Protein 7BFK (pdb70)

Organism: Salmo salar (NCBI:txid8030)

B-factor: mean 44.35, std 14.74, range [21.93, 95.94]

Structure (mmCIF, N/CA/C/O backbone):
data_7BFK
#
_entry.id   7BFK
#
_cell.length_a   28.968
_cell.length_b   70.747
_cell.length_c   53.545
_cell.angle_alpha   90.000
_cell.angle_beta   90.930
_cell.angle_gamma   90.000
#
_symmetry.space_group_name_H-M   'P 1 21 1'
#
loop_
_entity.id
_entity.type
_entity.pdbx_description
1 polymer Angiogenin-1
2 water water
#
loop_
_atom_site.group_PDB
_atom_site.id
_atom_site.type_symbol
_atom_site.label_atom_id
_atom_site.label_alt_id
_atom_site.label_comp_id
_atom_site.label_asym_id
_atom_site.label_entity_id
_atom_site.label_seq_id
_atom_site.pdbx_PDB_ins_code
_atom_site.Cartn_x
_atom_site.Cartn_y
_atom_site.Cartn_z
_atom_site.occupancy
_atom_site.B_iso_or_equiv
_atom_site.auth_seq_id
_atom_site.auth_comp_id
_atom_site.auth_asym_id
_atom_site.auth_atom_id
_atom_site.pdbx_PDB_model_num
ATOM 1 N N . MET A 1 1 ? -5.792 18.492 -17.407 1.00 46.18 0 MET A N 1
ATOM 2 C CA . MET A 1 1 ? -6.074 17.027 -17.480 1.00 46.04 0 MET A CA 1
ATOM 3 C C . MET A 1 1 ? -7.229 16.709 -16.538 1.00 42.07 0 MET A C 1
ATOM 4 O O . MET A 1 1 ? -7.673 17.619 -15.813 1.00 45.37 0 MET A O 1
ATOM 9 N N . ASP A 1 2 ? -7.736 15.483 -16.618 1.00 41.26 1 ASP A N 1
ATOM 10 C CA . ASP A 1 2 ? -8.847 14.968 -15.784 1.00 44.03 1 ASP A CA 1
ATOM 11 C C . ASP A 1 2 ? -8.329 14.784 -14.356 1.00 39.75 1 ASP A C 1
ATOM 12 O O . ASP A 1 2 ? -7.101 14.638 -14.165 1.00 36.78 1 ASP A O 1
ATOM 17 N N . VAL A 1 3 ? -9.237 14.856 -13.396 1.00 40.90 2 VAL A N 1
ATOM 18 C CA . VAL A 1 3 ? -8.937 14.662 -11.957 1.00 40.99 2 VAL A CA 1
ATOM 19 C C . VAL A 1 3 ? -9.047 13.162 -11.670 1.00 36.11 2 VAL A C 1
ATOM 20 O O . VAL A 1 3 ? -9.990 12.542 -12.156 1.00 33.65 2 VAL A O 1
ATOM 24 N N . ASN A 1 4 ? -8.065 12.600 -10.995 1.00 34.78 3 ASN A N 1
ATOM 25 C CA . ASN A 1 4 ? -8.168 11.256 -10.390 1.00 32.58 3 ASN A CA 1
ATOM 26 C C . ASN A 1 4 ? -7.982 11.485 -8.905 1.00 31.92 3 ASN A C 1
ATOM 27 O O . ASN A 1 4 ? -6.852 11.749 -8.493 1.00 29.61 3 ASN A O 1
ATOM 32 N N . GLN A 1 5 ? -9.056 11.392 -8.132 1.00 30.79 4 GLN A N 1
ATOM 33 C CA . GLN A 1 5 ? -9.028 11.713 -6.692 1.00 30.54 4 GLN A CA 1
ATOM 34 C C . GLN A 1 5 ? -8.001 10.817 -5.968 1.00 31.28 4 GLN A C 1
ATOM 35 O O . GLN A 1 5 ? -7.472 11.269 -4.948 1.00 27.58 4 GLN A O 1
ATOM 41 N N . GLN A 1 6 ? -7.760 9.596 -6.451 1.00 29.79 5 GLN A N 1
ATOM 42 C CA . GLN A 1 6 ? -6.778 8.663 -5.826 1.00 32.13 5 GLN A CA 1
ATOM 43 C C . GLN A 1 6 ? -5.367 9.194 -6.072 1.00 26.65 5 GLN A C 1
ATOM 44 O O . GLN A 1 6 ? -4.482 8.980 -5.217 1.00 27.32 5 GLN A O 1
ATOM 50 N N . TYR A 1 7 ? -5.174 9.916 -7.165 1.00 28.53 6 TYR A N 1
ATOM 51 C CA . TYR A 1 7 ? -3.876 10.583 -7.462 1.00 27.45 6 TYR A CA 1
ATOM 52 C C . TYR A 1 7 ? -3.692 11.716 -6.453 1.00 27.45 6 TYR A C 1
ATOM 53 O O . TYR A 1 7 ? -2.619 11.802 -5.853 1.00 25.84 6 TYR A O 1
ATOM 62 N N . ASN A 1 8 ? -4.713 12.564 -6.252 1.00 26.24 7 ASN A N 1
ATOM 63 C CA . ASN A 1 8 ? -4.643 13.656 -5.244 1.00 25.63 7 ASN A CA 1
ATOM 64 C C . ASN A 1 8 ? -4.356 13.050 -3.866 1.00 27.22 7 ASN A C 1
ATOM 65 O O . ASN A 1 8 ? -3.539 13.607 -3.112 1.00 24.87 7 ASN A O 1
ATOM 70 N N . HIS A 1 9 ? -5.030 11.955 -3.536 1.00 30.15 8 HIS A N 1
ATOM 71 C CA . HIS A 1 9 ? -4.835 11.258 -2.240 1.00 30.34 8 HIS A CA 1
ATOM 72 C C . HIS A 1 9 ? -3.361 10.791 -2.156 1.00 27.25 8 HIS A C 1
ATOM 73 O O . HIS A 1 9 ? -2.733 10.979 -1.116 1.00 25.81 8 HIS A O 1
ATOM 80 N N . PHE A 1 10 ? -2.842 10.219 -3.228 1.00 26.91 9 PHE A N 1
ATOM 81 C CA . PHE A 1 10 ? -1.437 9.720 -3.305 1.00 25.43 9 PHE A CA 1
ATOM 82 C C . PHE A 1 10 ? -0.470 10.873 -3.039 1.00 27.72 9 PHE A C 1
ATOM 83 O O . PHE A 1 10 ? 0.411 10.735 -2.186 1.00 25.87 9 PHE A O 1
ATOM 91 N N . LEU A 1 11 ? -0.654 12.010 -3.726 1.00 26.88 10 LEU A N 1
ATOM 92 C CA . LEU A 1 11 ? 0.226 13.185 -3.542 1.00 27.85 10 LEU A CA 1
ATOM 93 C C . LEU A 1 11 ? 0.185 13.639 -2.085 1.00 27.50 10 LEU A C 1
ATOM 94 O O . LEU A 1 11 ? 1.264 13.890 -1.525 1.00 28.45 10 LEU A O 1
ATOM 99 N N . LYS A 1 12 ? -1.003 13.753 -1.488 1.00 30.07 11 LYS A N 1
ATOM 100 C CA . LYS A 1 12 ? -1.164 14.214 -0.084 1.00 32.47 11 LYS A CA 1
ATOM 101 C C . LYS A 1 12 ? -0.434 13.252 0.862 1.00 31.56 11 LYS A C 1
ATOM 102 O O . LYS A 1 12 ? 0.256 13.707 1.751 1.00 30.71 11 LYS A O 1
ATOM 108 N N . GLN A 1 13 ? -0.582 11.951 0.649 1.00 28.17 12 GLN A N 1
ATOM 109 C CA . GLN A 1 13 ? 0.035 10.915 1.517 1.00 29.60 12 GLN A CA 1
ATOM 110 C C . GLN A 1 13 ? 1.551 10.739 1.265 1.00 32.03 12 GLN A C 1
ATOM 111 O O . GLN A 1 13 ? 2.252 10.453 2.243 1.00 29.57 12 GLN A O 1
ATOM 117 N N . HIS A 1 14 ? 2.051 10.907 0.031 1.00 30.02 13 HIS A N 1
ATOM 118 C CA . HIS A 1 14 ? 3.433 10.472 -0.309 1.00 28.22 13 HIS A CA 1
ATOM 119 C C . HIS A 1 14 ? 4.296 11.484 -1.060 1.00 32.17 13 HIS A C 1
ATOM 120 O O . HIS A 1 14 ? 5.433 11.101 -1.350 1.00 32.4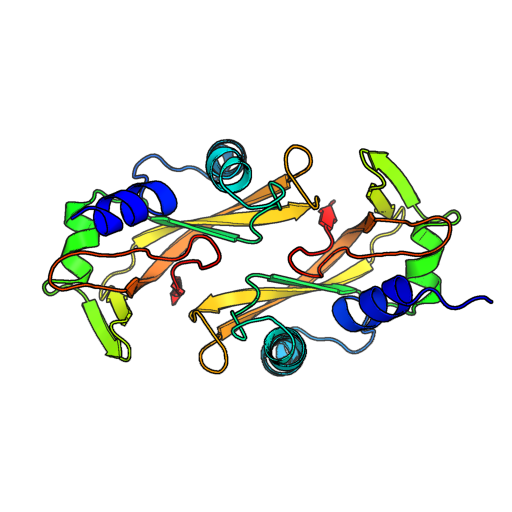1 13 HIS A O 1
ATOM 127 N N . VAL A 1 15 ? 3.836 12.684 -1.418 1.00 27.50 14 VAL A N 1
ATOM 128 C CA . VAL A 1 15 ? 4.716 13.594 -2.211 1.00 29.32 14 VAL A CA 1
ATOM 129 C C . VAL A 1 15 ? 4.865 14.944 -1.477 1.00 31.42 14 VAL A C 1
ATOM 130 O O . VAL A 1 15 ? 3.855 15.668 -1.367 1.00 33.56 14 VAL A O 1
ATOM 134 N N . ASP A 1 16 ? 6.080 15.264 -1.003 1.00 31.37 15 ASP A N 1
ATOM 135 C CA . ASP A 1 16 ? 6.394 16.540 -0.292 1.00 31.20 15 ASP A CA 1
ATOM 136 C C . ASP A 1 16 ? 7.867 16.922 -0.499 1.00 32.04 15 ASP A C 1
ATOM 137 O O . ASP A 1 16 ? 8.757 16.398 0.223 1.00 33.36 15 ASP A O 1
ATOM 142 N N . GLY A 1 17 ? 8.105 17.828 -1.445 1.00 32.50 16 GLY A N 1
ATOM 143 C CA . GLY A 1 17 ? 9.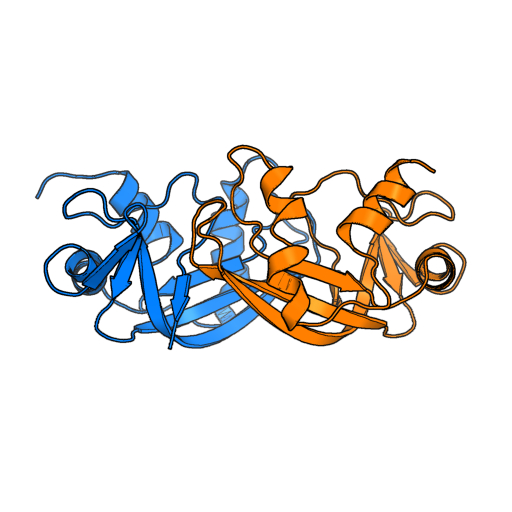436 18.343 -1.801 1.00 36.05 16 GLY A CA 1
ATOM 144 C C . GLY A 1 17 ? 10.152 18.991 -0.622 1.00 37.30 16 GLY A C 1
ATOM 145 O O . GLY A 1 17 ? 11.363 19.034 -0.662 1.00 36.91 16 GLY A O 1
ATOM 146 N N . GLU A 1 18 ? 9.431 19.422 0.414 1.00 41.64 17 GLU A N 1
ATOM 147 C CA . GLU A 1 18 ? 10.018 20.126 1.595 1.00 47.28 17 GLU A CA 1
ATOM 148 C C . GLU A 1 18 ? 10.005 19.227 2.839 1.00 46.77 17 GLU A C 1
ATOM 149 O O . GLU A 1 18 ? 10.292 19.732 3.932 1.00 43.10 17 GLU A O 1
ATOM 155 N N . MET A 1 19 ? 9.743 17.926 2.699 1.00 40.34 18 MET A N 1
ATOM 156 C CA . MET A 1 19 ? 9.715 17.014 3.869 1.00 35.63 18 MET A CA 1
ATOM 157 C C . MET A 1 19 ? 11.139 16.806 4.412 1.00 34.22 18 MET A C 1
ATOM 158 O O . MET A 1 19 ? 12.090 16.789 3.606 1.00 38.05 18 MET A O 1
ATOM 163 N N . THR A 1 20 ? 11.280 16.636 5.730 1.00 35.92 19 THR A N 1
ATOM 164 C CA . THR A 1 20 ? 12.554 16.298 6.418 1.00 37.10 19 THR A CA 1
ATOM 165 C C . THR A 1 20 ? 12.263 15.298 7.543 1.00 36.76 19 THR A C 1
ATOM 166 O O . THR A 1 20 ? 11.096 15.169 7.938 1.00 39.19 19 THR A O 1
ATOM 170 N N . THR A 1 21 ? 13.299 14.632 8.052 1.00 43.32 20 THR A N 1
ATOM 171 C CA . THR A 1 21 ? 13.205 13.628 9.142 1.00 44.63 20 THR A CA 1
ATOM 172 C C . THR A 1 21 ? 12.588 14.287 10.383 1.00 49.59 20 THR A C 1
ATOM 173 O O . THR A 1 21 ? 11.790 13.626 11.084 1.00 52.61 20 THR A O 1
ATOM 177 N N . LEU A 1 22 ? 12.922 15.552 10.623 1.00 50.76 21 LEU A N 1
ATOM 178 C CA . LEU A 1 22 ? 12.467 16.327 11.806 1.00 54.03 21 LEU A CA 1
ATOM 179 C C . LEU A 1 22 ? 10.959 16.597 11.723 1.00 51.82 21 LEU A C 1
ATOM 180 O O . LEU A 1 22 ? 10.372 16.881 12.760 1.00 55.78 21 LEU A O 1
ATOM 185 N N . LYS A 1 23 ? 10.346 16.502 10.537 1.00 53.44 22 LYS A N 1
ATOM 186 C CA . LYS A 1 23 ? 8.905 16.823 10.341 1.00 44.19 22 LYS A CA 1
ATOM 187 C C . LYS A 1 23 ? 8.001 15.580 10.491 1.00 41.26 22 LYS A C 1
ATOM 188 O O . LYS A 1 23 ? 6.780 15.717 10.234 1.00 43.44 22 LYS A O 1
ATOM 194 N N . CYS A 1 24 ? 8.531 14.425 10.901 1.00 43.09 23 CYS A N 1
ATOM 195 C CA . CYS A 1 24 ? 7.739 13.158 10.987 1.00 41.95 23 CYS A CA 1
ATOM 196 C C . CYS A 1 24 ? 6.551 13.316 11.940 1.00 43.93 23 CYS A C 1
ATOM 197 O O . CYS A 1 24 ? 5.441 12.911 11.564 1.00 46.58 23 CYS A O 1
ATOM 200 N N . LYS A 1 25 ? 6.764 13.907 13.114 1.00 46.84 24 LYS A N 1
ATOM 201 C CA . LYS A 1 25 ? 5.708 14.072 14.144 1.00 49.61 24 LYS A CA 1
ATOM 202 C C . LYS A 1 25 ? 4.505 14.812 13.543 1.00 46.57 24 LYS A C 1
ATOM 203 O O . LYS A 1 25 ? 3.402 14.271 13.605 1.00 49.71 24 LYS A O 1
ATOM 209 N N . SER A 1 26 ? 4.715 15.985 12.949 1.00 50.64 25 SER A N 1
ATOM 210 C CA . SER A 1 26 ? 3.623 16.839 12.404 1.00 52.33 25 SER A CA 1
ATOM 211 C C . SER A 1 26 ? 2.954 16.165 11.196 1.00 48.35 25 SER A C 1
ATOM 212 O O . SER A 1 26 ? 1.710 16.143 11.159 1.00 49.95 25 SER A O 1
ATOM 215 N N . GLN A 1 27 ? 3.729 15.598 10.269 1.00 46.82 26 GLN A N 1
ATOM 216 C CA . GLN A 1 27 ? 3.171 14.988 9.031 1.00 44.36 26 GLN A CA 1
ATOM 217 C C . GLN A 1 27 ? 2.388 13.711 9.358 1.00 41.65 26 GLN A C 1
ATOM 218 O O . GLN A 1 27 ? 1.298 13.540 8.770 1.00 43.28 26 GLN A O 1
ATOM 224 N N . MET A 1 28 ? 2.884 12.852 10.258 1.00 40.13 27 MET A N 1
ATOM 225 C CA . MET A 1 28 ? 2.177 11.593 10.611 1.00 40.51 27 MET A CA 1
ATOM 226 C C . MET A 1 28 ? 0.882 11.938 11.361 1.00 44.06 27 MET A C 1
ATOM 227 O O . MET A 1 28 ? -0.140 11.282 11.106 1.00 43.46 27 MET A O 1
ATOM 232 N N . GLU A 1 29 ? 0.910 12.943 12.244 1.00 48.07 28 GLU A N 1
ATOM 233 C CA . GLU A 1 29 ? -0.304 13.361 12.990 1.00 50.41 28 GLU A CA 1
ATOM 234 C C . GLU A 1 29 ? -1.413 13.612 11.958 1.00 44.51 28 GLU A C 1
ATOM 235 O O . GLU A 1 29 ? -2.535 13.070 12.122 1.00 43.92 28 GLU A O 1
ATOM 241 N N . ILE A 1 30 ? -1.086 14.356 10.904 1.00 43.95 29 ILE A N 1
ATOM 242 C CA . ILE A 1 30 ? -2.014 14.693 9.782 1.00 47.15 29 ILE A CA 1
ATOM 243 C C . ILE A 1 30 ? -2.620 13.406 9.207 1.00 46.07 29 ILE A C 1
ATOM 244 O O . ILE A 1 30 ? -3.840 13.354 9.066 1.00 40.60 29 ILE A O 1
ATOM 249 N N . LEU A 1 31 ? -1.791 12.419 8.844 1.00 41.34 30 LEU A N 1
ATOM 250 C CA . LEU A 1 31 ? -2.262 11.113 8.313 1.00 40.81 30 LEU A CA 1
ATOM 251 C C . LEU A 1 31 ? -3.069 10.359 9.382 1.00 38.91 30 LEU A C 1
ATOM 252 O O . LEU A 1 31 ? -4.115 9.800 9.042 1.00 46.11 30 LEU A O 1
ATOM 257 N N . ASN A 1 32 ? -2.588 10.314 10.621 1.00 41.13 31 ASN A N 1
ATOM 258 C CA . ASN A 1 32 ? -3.209 9.490 11.699 1.00 39.72 31 ASN A CA 1
ATOM 259 C C . ASN A 1 32 ? -4.606 10.020 12.053 1.00 47.29 31 ASN A C 1
ATOM 260 O O . ASN A 1 32 ? -5.506 9.177 12.303 1.00 47.93 31 ASN A O 1
ATOM 265 N N . LEU A 1 33 ? -4.790 11.343 12.055 1.00 53.48 32 LEU A N 1
ATOM 266 C CA . LEU A 1 33 ? -6.087 11.994 12.412 1.00 58.06 32 LEU A CA 1
ATOM 267 C C . LEU A 1 33 ? -7.196 11.582 11.437 1.00 60.13 32 LEU A C 1
ATOM 268 O O . LEU A 1 33 ? -8.364 11.741 11.806 1.00 65.28 32 LEU A O 1
ATOM 273 N N . ASN A 1 34 ? -6.858 11.089 10.239 1.00 65.13 33 ASN A N 1
ATOM 274 C CA . ASN A 1 34 ? -7.871 10.686 9.222 1.00 69.00 33 ASN A CA 1
ATOM 275 C C . ASN A 1 34 ? -8.071 9.168 9.206 1.00 69.00 33 ASN A C 1
ATOM 276 O O . ASN A 1 34 ? -8.960 8.713 8.459 1.00 77.00 33 ASN A O 1
ATOM 281 N N . ARG A 1 35 ? -7.323 8.420 10.019 1.00 73.74 34 ARG A N 1
ATOM 282 C CA . ARG A 1 35 ? -7.406 6.934 10.074 1.00 76.49 34 ARG A CA 1
ATOM 283 C C . ARG A 1 35 ? -8.447 6.504 11.104 1.00 86.22 34 ARG A C 1
ATOM 284 O O . ARG A 1 35 ? -8.490 7.043 12.208 1.00 90.32 34 ARG A O 1
ATOM 292 N N . PRO A 1 36 ? -9.337 5.543 10.764 1.00 88.88 35 PRO A N 1
ATOM 293 C CA . PRO A 1 36 ? -10.302 5.016 11.728 1.00 91.54 35 PRO A CA 1
ATOM 294 C C . PRO A 1 36 ? -9.616 4.582 13.036 1.00 86.21 35 PRO A C 1
ATOM 295 O O . PRO A 1 36 ? -8.716 3.772 12.979 1.00 80.63 35 PRO A O 1
ATOM 299 N N . ASP A 1 37 ? -10.066 5.143 14.165 1.00 83.75 36 ASP A N 1
ATOM 300 C CA . ASP A 1 37 ? -9.529 4.899 15.535 1.00 73.59 36 ASP A CA 1
ATOM 301 C C . ASP A 1 37 ? -8.241 5.700 15.738 1.00 71.36 36 ASP A C 1
ATOM 302 O O . ASP A 1 37 ? -7.669 5.632 16.845 1.00 76.27 36 ASP A O 1
ATOM 307 N N . ARG A 1 38 ? -7.821 6.446 14.721 1.00 68.51 37 ARG A N 1
ATOM 308 C CA . ARG A 1 38 ? -6.594 7.280 14.754 1.00 69.55 37 ARG A CA 1
ATOM 309 C C . ARG A 1 38 ? -5.406 6.416 15.183 1.00 54.60 37 ARG A C 1
ATOM 310 O O . ARG A 1 38 ? -4.514 6.935 15.872 1.00 50.04 37 ARG A O 1
ATOM 318 N N . LYS A 1 39 ? -5.429 5.138 14.800 1.00 53.42 38 LYS A N 1
ATOM 319 C CA . LYS A 1 39 ? -4.322 4.181 15.029 1.00 57.92 38 LYS A CA 1
ATOM 320 C C . LYS A 1 39 ? -3.057 4.798 14.430 1.00 47.40 38 LYS A C 1
ATOM 321 O O . LYS A 1 39 ? -3.169 5.482 13.394 1.00 52.03 38 LYS A O 1
ATOM 327 N N . CYS A 1 40 ? -1.919 4.612 15.081 1.00 43.43 39 CYS A N 1
ATOM 328 C CA . CYS A 1 40 ? -0.610 5.118 14.608 1.00 41.33 39 CYS A CA 1
ATOM 329 C C . CYS A 1 40 ? -0.228 4.310 13.367 1.00 38.48 39 CYS A C 1
ATOM 330 O O . CYS A 1 40 ? -0.077 3.087 13.505 1.00 38.04 39 CYS A O 1
ATOM 333 N N . LYS A 1 41 ? -0.154 4.931 12.197 1.00 36.66 40 LYS A N 1
ATOM 334 C CA . LYS A 1 41 ? 0.321 4.211 10.987 1.00 34.33 40 LYS A CA 1
ATOM 335 C C . LYS A 1 41 ? 1.767 3.789 11.299 1.00 27.11 40 LYS A C 1
ATOM 336 O O . LYS A 1 41 ? 2.507 4.607 11.871 1.00 28.12 40 LYS A O 1
ATOM 342 N N . LEU A 1 42 ? 2.144 2.543 11.020 1.00 26.98 41 LEU A N 1
ATOM 343 C CA . LEU A 1 42 ? 3.460 1.985 11.461 1.00 27.56 41 LEU A CA 1
ATOM 344 C C . LEU A 1 42 ? 4.604 2.559 10.630 1.00 26.98 41 LEU A C 1
ATOM 345 O O . LEU A 1 42 ? 5.744 2.519 11.114 1.00 26.96 41 LEU A O 1
ATOM 350 N N . LYS A 1 43 ? 4.320 3.024 9.412 1.00 24.82 42 LYS A N 1
ATOM 351 C CA . LYS A 1 43 ? 5.341 3.624 8.540 1.00 27.17 42 LYS A CA 1
ATOM 352 C C . LYS A 1 43 ? 4.672 4.437 7.444 1.00 27.25 42 LYS A C 1
ATOM 353 O O . LYS A 1 43 ? 3.553 4.077 7.015 1.00 28.23 42 LYS A O 1
ATOM 359 N N . ASN A 1 44 ? 5.338 5.494 7.014 1.00 26.64 43 ASN A N 1
ATOM 360 C CA . ASN A 1 44 ? 4.923 6.244 5.814 1.00 25.97 43 ASN A CA 1
ATOM 361 C C . ASN A 1 44 ? 6.170 6.811 5.165 1.00 24.57 43 ASN A C 1
ATOM 362 O O . ASN A 1 44 ? 7.005 7.342 5.879 1.00 27.78 43 ASN A O 1
ATOM 367 N N . THR A 1 45 ? 6.269 6.658 3.852 1.00 23.83 44 THR A N 1
ATOM 368 C CA . THR A 1 45 ? 7.388 7.147 3.024 1.00 24.70 44 THR A CA 1
ATOM 369 C C . THR A 1 45 ? 6.913 8.354 2.190 1.00 24.73 44 THR A C 1
ATOM 370 O O . THR A 1 45 ? 5.885 8.236 1.465 1.00 25.73 44 THR A O 1
ATOM 374 N N . PHE A 1 46 ? 7.668 9.435 2.268 1.00 23.25 45 PHE A N 1
ATOM 375 C CA . PHE A 1 46 ? 7.464 10.705 1.530 1.00 25.60 45 PHE A CA 1
ATOM 376 C C . PHE A 1 46 ? 8.534 10.842 0.448 1.00 25.30 45 PHE A C 1
ATOM 377 O O . PHE A 1 46 ? 9.711 10.613 0.733 1.00 25.70 45 PHE A O 1
ATOM 385 N N . ILE A 1 47 ? 8.111 11.177 -0.772 1.00 24.86 46 ILE A N 1
ATOM 386 C CA . ILE A 1 47 ? 9.008 11.424 -1.934 1.00 24.99 46 ILE A CA 1
ATOM 387 C C . ILE A 1 47 ? 9.268 12.932 -2.031 1.00 25.58 46 ILE A C 1
ATOM 388 O O . ILE A 1 47 ? 8.303 13.706 -2.068 1.00 25.46 46 ILE A O 1
ATOM 393 N N . LEU A 1 48 ? 10.528 13.330 -2.105 1.00 27.07 47 LEU A N 1
ATOM 394 C CA . LEU A 1 48 ? 10.905 14.762 -2.235 1.00 31.67 47 LEU A CA 1
ATOM 395 C C . LEU A 1 48 ? 11.008 15.096 -3.721 1.00 31.96 47 LEU A C 1
ATOM 396 O O . LEU A 1 48 ? 12.114 15.102 -4.236 1.00 31.68 47 LEU A O 1
ATOM 401 N N . ALA A 1 49 ? 9.874 15.372 -4.363 1.00 27.51 48 ALA A N 1
ATOM 402 C CA . ALA A 1 49 ? 9.777 15.618 -5.809 1.00 33.68 48 ALA A CA 1
ATOM 403 C C . ALA A 1 49 ? 8.473 16.348 -6.128 1.00 33.57 48 ALA A C 1
ATOM 404 O O . ALA A 1 49 ? 7.622 16.485 -5.230 1.00 32.92 48 ALA A O 1
ATOM 406 N N . ASN A 1 50 ? 8.338 16.820 -7.360 1.00 36.75 49 ASN A N 1
ATOM 407 C CA . ASN A 1 50 ? 7.095 17.483 -7.810 1.00 37.23 49 ASN A CA 1
ATOM 408 C C . ASN A 1 50 ? 6.192 16.384 -8.364 1.00 34.91 49 ASN A C 1
ATOM 409 O O . ASN A 1 50 ? 6.662 15.331 -8.785 1.00 32.51 49 ASN A O 1
ATOM 414 N N . PRO A 1 51 ? 4.864 16.572 -8.294 1.00 33.78 50 PRO A N 1
ATOM 415 C CA . PRO A 1 51 ? 3.911 15.615 -8.849 1.00 32.83 50 PRO A CA 1
ATOM 416 C C . PRO A 1 51 ? 4.280 15.100 -10.250 1.00 31.53 50 PRO A C 1
ATOM 417 O O . PRO A 1 51 ? 4.197 13.911 -10.465 1.00 36.70 50 PRO A O 1
ATOM 421 N N . ASP A 1 52 ? 4.705 15.993 -11.152 1.00 34.93 51 ASP A N 1
ATOM 422 C CA . ASP A 1 52 ? 5.056 15.627 -12.551 1.00 37.68 51 ASP A CA 1
ATOM 423 C C . ASP A 1 52 ? 6.136 14.544 -12.568 1.00 32.42 51 ASP A C 1
ATOM 424 O O . ASP A 1 52 ? 6.015 13.638 -13.375 1.00 35.39 51 ASP A O 1
ATOM 429 N N . GLN A 1 53 ? 7.116 14.617 -11.676 1.00 35.68 52 GLN A N 1
ATOM 430 C CA . GLN A 1 53 ? 8.245 13.655 -11.614 1.00 39.06 52 GLN A CA 1
ATOM 431 C C . GLN A 1 53 ? 7.704 12.295 -11.178 1.00 36.82 52 GLN A C 1
ATOM 432 O O . GLN A 1 53 ? 8.204 11.262 -11.649 1.00 35.79 52 GLN A O 1
ATOM 438 N N . VAL A 1 54 ? 6.746 12.289 -10.263 1.00 32.32 53 VAL A N 1
ATOM 439 C CA . VAL A 1 54 ? 6.172 11.022 -9.740 1.00 32.02 53 VAL A CA 1
ATOM 440 C C . VAL A 1 54 ? 5.153 10.488 -10.753 1.00 31.13 53 VAL A C 1
ATOM 441 O O . VAL A 1 54 ? 5.149 9.260 -10.960 1.00 29.73 53 VAL A O 1
ATOM 445 N N . GLN A 1 55 ? 4.335 11.352 -11.378 1.00 33.65 54 GLN A N 1
ATOM 446 C CA . GLN A 1 55 ? 3.322 10.893 -12.364 1.00 33.24 54 GLN A CA 1
ATOM 447 C C . GLN A 1 55 ? 4.069 10.216 -13.523 1.00 33.41 54 GLN A C 1
ATOM 448 O O . GLN A 1 55 ? 3.585 9.185 -14.019 1.00 35.03 54 GLN A O 1
ATOM 454 N N . ALA A 1 56 ? 5.247 10.728 -13.869 1.00 33.84 55 ALA A N 1
ATOM 455 C CA . ALA A 1 56 ? 6.078 10.223 -14.986 1.00 35.64 55 ALA A CA 1
ATOM 456 C C . ALA A 1 56 ? 6.428 8.740 -14.778 1.00 36.59 55 ALA A C 1
ATOM 457 O O . ALA A 1 56 ? 6.677 8.063 -15.780 1.00 39.00 55 ALA A O 1
ATOM 459 N N . ILE A 1 57 ? 6.473 8.251 -13.533 1.00 33.79 56 ILE A N 1
ATOM 460 C CA . ILE A 1 57 ? 6.792 6.819 -13.232 1.00 32.47 56 ILE A CA 1
ATOM 461 C C . ILE A 1 57 ? 5.802 5.925 -13.991 1.00 31.74 56 ILE A C 1
ATOM 462 O O . ILE A 1 57 ? 6.190 4.812 -14.415 1.00 34.95 56 ILE A O 1
ATOM 467 N N . CYS A 1 58 ? 4.582 6.413 -14.152 1.00 33.94 57 CYS A N 1
ATOM 468 C CA . CYS A 1 58 ? 3.455 5.705 -14.797 1.00 35.67 57 CYS A CA 1
ATOM 469 C C . CYS A 1 58 ? 3.484 5.916 -16.322 1.00 39.31 57 CYS A C 1
ATOM 470 O O . CYS A 1 58 ? 2.863 5.119 -17.011 1.00 43.81 57 CYS A O 1
ATOM 473 N N . THR A 1 59 ? 4.224 6.911 -16.826 1.00 40.84 58 THR A N 1
ATOM 474 C CA . THR A 1 59 ? 4.216 7.279 -18.277 1.00 45.87 58 THR A CA 1
ATOM 475 C C . THR A 1 59 ? 5.624 7.450 -18.869 1.00 42.26 58 THR A C 1
ATOM 476 O O . THR A 1 59 ? 5.877 8.506 -19.455 1.00 50.55 58 THR A O 1
ATOM 480 N N . GLY A 1 60 ? 6.501 6.453 -18.736 1.00 44.57 59 GLY A N 1
ATOM 481 C CA . GLY A 1 60 ? 7.828 6.459 -19.382 1.00 40.96 59 GLY A CA 1
ATOM 482 C C . GLY A 1 60 ? 8.978 6.440 -18.401 1.00 43.14 59 GLY A C 1
ATOM 483 O O . GLY A 1 60 ? 10.124 6.203 -18.839 1.00 37.71 59 GLY A O 1
ATOM 484 N N . GLY A 1 61 ? 8.710 6.663 -17.115 1.00 35.42 60 GLY A N 1
ATOM 485 C CA . GLY A 1 61 ? 9.779 6.764 -16.122 1.00 34.64 60 GLY A CA 1
ATOM 486 C C . GLY A 1 61 ? 9.851 5.573 -15.197 1.00 34.34 60 GLY A C 1
ATOM 487 O O . GLY A 1 61 ? 10.600 5.680 -14.221 1.00 39.40 60 GLY A O 1
ATOM 488 N N . GLY A 1 62 ? 9.126 4.482 -15.484 1.00 35.36 61 GLY A N 1
ATOM 489 C CA . GLY A 1 62 ? 9.084 3.324 -14.574 1.00 36.31 61 GLY A CA 1
ATOM 490 C C . GLY A 1 62 ? 9.064 1.982 -15.259 1.00 40.30 61 GLY A C 1
ATOM 491 O O . GLY A 1 62 ? 8.642 1.896 -16.427 1.00 41.78 61 GLY A O 1
ATOM 492 N N . THR A 1 63 ? 9.529 0.964 -14.537 1.00 35.38 62 THR A N 1
ATOM 493 C CA . THR A 1 63 ? 9.569 -0.436 -14.983 1.00 37.70 62 THR A CA 1
ATOM 494 C C . THR A 1 63 ? 8.366 -1.171 -14.393 1.00 40.43 62 THR A C 1
ATOM 495 O O . THR A 1 63 ? 8.204 -1.181 -13.145 1.00 36.02 62 THR A O 1
ATOM 499 N N . LEU A 1 64 ? 7.520 -1.725 -15.254 1.00 42.58 63 LEU A N 1
ATOM 500 C CA . LEU A 1 64 ? 6.366 -2.554 -14.843 1.00 46.08 63 LEU A CA 1
ATOM 501 C C . LEU A 1 64 ? 6.914 -3.790 -14.149 1.00 46.11 63 LEU A C 1
ATOM 502 O O . LEU A 1 64 ? 7.732 -4.457 -14.774 1.00 53.16 63 LEU A O 1
ATOM 507 N N . LYS A 1 65 ? 6.490 -4.065 -12.912 1.00 44.55 64 LYS A N 1
ATOM 508 C CA . LYS A 1 65 ? 6.880 -5.279 -12.141 1.00 49.49 64 LYS A CA 1
ATOM 509 C C . LYS A 1 65 ? 5.724 -6.280 -12.198 1.00 54.37 64 LYS A C 1
ATOM 510 O O . LYS A 1 65 ? 5.619 -6.998 -13.190 1.00 56.25 64 LYS A O 1
ATOM 516 N N . GLY A 1 66 ? 4.880 -6.310 -11.168 1.00 59.02 65 GLY A N 1
ATOM 517 C CA . GLY A 1 66 ? 3.730 -7.231 -11.095 1.00 59.55 65 GLY A CA 1
ATOM 518 C C . GLY A 1 66 ? 2.632 -6.684 -10.211 1.00 67.71 65 GLY A C 1
ATOM 519 O O . GLY A 1 66 ? 2.962 -6.014 -9.209 1.00 73.67 65 GLY A O 1
ATOM 520 N N . ASN A 1 67 ? 1.375 -6.937 -10.582 1.00 64.65 66 ASN A N 1
ATOM 521 C CA . ASN A 1 67 ? 0.170 -6.550 -9.806 1.00 63.31 66 ASN A CA 1
ATOM 522 C C . ASN A 1 67 ? 0.038 -5.027 -9.799 1.00 65.29 66 ASN A C 1
ATOM 523 O O . ASN A 1 67 ? -0.221 -4.454 -8.715 1.00 67.37 66 ASN A O 1
ATOM 525 N N . ASN A 1 68 ? 0.227 -4.408 -10.966 1.00 63.88 67 ASN A N 1
ATOM 526 C CA . ASN A 1 68 ? 0.083 -2.943 -11.192 1.00 62.84 67 ASN A CA 1
ATOM 527 C C . ASN A 1 68 ? 1.221 -2.172 -10.529 1.00 50.06 67 ASN A C 1
ATOM 528 O O . ASN A 1 68 ? 1.153 -0.926 -10.551 1.00 54.89 67 ASN A O 1
ATOM 533 N N . LEU A 1 69 ? 2.231 -2.857 -9.985 1.00 47.77 68 LEU A N 1
ATOM 534 C CA . LEU A 1 69 ? 3.367 -2.175 -9.316 1.00 39.75 68 LEU A CA 1
ATOM 535 C C . LEU A 1 69 ? 4.389 -1.749 -10.367 1.00 40.59 68 LEU A C 1
ATOM 536 O O . LEU A 1 69 ? 4.729 -2.559 -11.275 1.00 34.31 68 LEU A O 1
ATOM 541 N N . VAL A 1 70 ? 4.864 -0.510 -10.238 1.00 32.71 69 VAL A N 1
ATOM 542 C CA . VAL A 1 70 ? 5.857 0.098 -11.147 1.00 32.87 69 VAL A CA 1
ATOM 543 C C . VAL A 1 70 ? 6.997 0.637 -10.289 1.00 34.72 69 VAL A C 1
ATOM 544 O O . VAL A 1 70 ? 6.719 1.308 -9.272 1.00 30.38 69 VAL A O 1
ATOM 548 N N . GLN A 1 71 ? 8.222 0.313 -10.670 1.00 33.35 70 GLN A N 1
ATOM 549 C CA . GLN A 1 71 ? 9.456 0.778 -10.009 1.00 31.16 70 GLN A CA 1
ATOM 550 C C . GLN A 1 71 ? 9.995 1.945 -10.823 1.00 33.95 70 GLN A C 1
ATOM 551 O O . GLN A 1 71 ? 10.137 1.797 -12.048 1.00 32.76 70 GLN A O 1
ATOM 557 N N . SER A 1 72 ? 10.252 3.078 -10.190 1.00 29.75 71 SER A N 1
ATOM 558 C CA . SER A 1 72 ? 10.829 4.253 -10.869 1.00 29.23 71 SER A CA 1
ATOM 559 C C . SER A 1 72 ? 12.205 3.871 -11.448 1.00 32.23 71 SER A C 1
ATOM 560 O O . SER A 1 72 ? 12.959 3.089 -10.808 1.00 27.93 71 SER A O 1
ATOM 563 N N . ASN A 1 73 ? 12.522 4.385 -12.633 1.00 32.70 72 ASN A N 1
ATOM 564 C CA . ASN A 1 73 ? 13.802 4.106 -13.319 1.00 34.46 72 ASN A CA 1
ATOM 565 C C . ASN A 1 73 ? 14.885 4.999 -12.724 1.00 36.17 72 ASN A C 1
ATOM 566 O O . ASN A 1 73 ? 16.065 4.667 -12.866 1.00 39.96 72 ASN A O 1
ATOM 571 N N . LYS A 1 74 ? 14.501 6.095 -12.072 1.00 33.54 73 LYS A N 1
ATOM 572 C CA . LYS A 1 74 ? 15.478 6.978 -11.397 1.00 34.72 73 LYS A CA 1
ATOM 573 C C . LYS A 1 74 ? 15.212 6.938 -9.901 1.00 32.67 73 LYS A C 1
ATOM 574 O O . LYS A 1 74 ? 14.081 6.739 -9.467 1.00 32.39 73 LYS A O 1
ATOM 580 N N . PRO A 1 75 ? 16.258 7.089 -9.079 1.00 32.00 74 PRO A N 1
ATOM 581 C CA . PRO A 1 75 ? 16.092 7.156 -7.636 1.00 31.00 74 PRO A CA 1
ATOM 582 C C . PRO A 1 75 ? 15.548 8.530 -7.220 1.00 29.90 74 PRO A C 1
ATOM 583 O O . PRO A 1 75 ? 15.767 9.500 -7.930 1.00 28.72 74 PRO A O 1
ATOM 587 N N . PHE A 1 76 ? 14.858 8.570 -6.086 1.00 26.77 75 PHE A N 1
ATOM 588 C CA . PHE A 1 76 ? 14.280 9.776 -5.469 1.00 28.27 75 PHE A CA 1
ATOM 589 C C . PHE A 1 76 ? 14.858 9.948 -4.061 1.00 29.62 75 PHE A C 1
ATOM 590 O O . PHE A 1 76 ? 15.248 8.936 -3.433 1.00 29.89 75 PHE A O 1
ATOM 598 N N . SER A 1 77 ? 14.978 11.190 -3.591 1.00 27.54 76 SER A N 1
ATOM 599 C CA . SER A 1 77 ? 15.218 11.478 -2.165 1.00 29.90 76 SER A CA 1
ATOM 600 C C . SER A 1 77 ? 13.917 11.158 -1.450 1.00 28.82 76 SER A C 1
ATOM 601 O O . SER A 1 77 ? 12.865 11.628 -1.924 1.00 27.35 76 SER A O 1
ATOM 604 N N . VAL A 1 78 ? 13.984 10.376 -0.384 1.00 26.60 77 VAL A N 1
ATOM 605 C CA . VAL A 1 78 ? 12.776 10.019 0.400 1.00 24.43 77 VAL A CA 1
ATOM 606 C C . VAL A 1 78 ? 13.063 10.264 1.872 1.00 26.31 77 VAL A C 1
ATOM 607 O O . VAL A 1 78 ? 14.243 10.293 2.286 1.00 26.36 77 VAL A O 1
ATOM 611 N N . VAL A 1 79 ? 11.993 10.470 2.614 1.00 26.87 78 VAL A N 1
ATOM 612 C CA . VAL A 1 79 ? 11.982 10.533 4.091 1.00 29.99 78 VAL A CA 1
ATOM 613 C C . VAL A 1 79 ? 11.026 9.431 4.532 1.00 27.96 78 VAL A C 1
ATOM 614 O O . VAL A 1 79 ? 9.883 9.412 4.036 1.00 27.99 78 VAL A O 1
ATOM 618 N N . ILE A 1 80 ? 11.492 8.552 5.412 1.00 27.67 79 ILE A N 1
ATOM 619 C CA . ILE A 1 80 ? 10.709 7.435 5.990 1.00 30.36 79 ILE A CA 1
ATOM 620 C C . ILE A 1 80 ? 10.445 7.761 7.457 1.00 29.93 79 ILE A C 1
ATOM 621 O O . ILE A 1 80 ? 11.431 7.984 8.225 1.00 33.23 79 ILE A O 1
ATOM 626 N N . CYS A 1 81 ? 9.170 7.836 7.814 1.00 29.60 80 CYS A N 1
ATOM 627 C CA . CYS A 1 81 ? 8.690 8.006 9.205 1.00 30.93 80 CYS A CA 1
ATOM 628 C C . CYS A 1 81 ? 8.264 6.629 9.713 1.00 29.11 80 CYS A C 1
ATOM 629 O O . CYS A 1 81 ? 7.307 6.032 9.152 1.00 28.85 80 CYS A O 1
ATOM 632 N N . THR A 1 82 ? 8.970 6.116 10.713 1.00 28.98 81 THR A N 1
ATOM 633 C CA . THR A 1 82 ? 8.761 4.758 11.263 1.00 29.54 81 THR A CA 1
ATOM 634 C C . THR A 1 82 ? 8.293 4.856 12.711 1.00 29.30 81 THR A C 1
ATOM 635 O O . THR A 1 82 ? 8.926 5.587 13.509 1.00 32.78 81 THR A O 1
ATOM 639 N N . HIS A 1 83 ? 7.202 4.170 13.008 1.00 30.80 82 HIS A N 1
ATOM 640 C CA . HIS A 1 83 ? 6.624 4.047 14.366 1.00 33.03 82 HIS A CA 1
ATOM 641 C C . HIS A 1 83 ? 7.658 3.440 15.324 1.00 37.76 82 HIS A C 1
ATOM 642 O O . HIS A 1 83 ? 8.330 2.450 14.941 1.00 34.09 82 HIS A O 1
ATOM 649 N N . THR A 1 84 ? 7.781 3.991 16.531 1.00 34.48 83 THR A N 1
ATOM 650 C CA . THR A 1 84 ? 8.633 3.420 17.609 1.00 38.13 83 THR A CA 1
ATOM 651 C C . THR A 1 84 ? 7.766 3.124 18.845 1.00 40.05 83 THR A C 1
ATOM 652 O O . THR A 1 84 ? 8.204 2.297 19.654 1.00 37.61 83 THR A O 1
ATOM 656 N N . GLY A 1 85 ? 6.576 3.743 18.955 1.00 42.03 84 GLY A N 1
ATOM 657 C CA . GLY A 1 85 ? 5.661 3.557 20.104 1.00 42.56 84 GLY A CA 1
ATOM 658 C C . GLY A 1 85 ? 4.285 4.160 19.889 1.00 42.56 84 GLY A C 1
ATOM 659 O O . GLY A 1 85 ? 4.131 5.063 19.020 1.00 41.87 84 GLY A O 1
ATOM 660 N N . GLY A 1 86 ? 3.310 3.657 20.647 1.00 44.73 85 GLY A N 1
ATOM 661 C CA . GLY A 1 86 ? 1.909 4.099 20.632 1.00 44.46 85 GLY A CA 1
ATOM 662 C C . GLY A 1 86 ? 1.014 3.211 19.787 1.00 52.11 85 GLY A C 1
ATOM 663 O O . GLY A 1 86 ? 1.502 2.623 18.791 1.00 45.74 85 GLY A O 1
ATOM 664 N N . GLU A 1 87 ? -0.260 3.123 20.179 1.00 52.46 86 GLU A N 1
ATOM 665 C CA . GLU A 1 87 ? -1.324 2.403 19.447 1.00 56.23 86 GLU A CA 1
ATOM 666 C C . GLU A 1 87 ? -2.175 3.431 18.694 1.00 52.62 86 GLU A C 1
ATOM 667 O O . GLU A 1 87 ? -2.565 3.150 17.553 1.00 53.92 86 GLU A O 1
ATOM 673 N N . SER A 1 88 ? -2.452 4.589 19.299 1.00 53.29 87 SER A N 1
ATOM 674 C CA . SER A 1 88 ? -3.326 5.619 18.690 1.00 53.26 87 SER A CA 1
ATOM 675 C C . SER A 1 88 ? -2.853 7.028 19.035 1.00 47.87 87 SER A C 1
ATOM 676 O O . SER A 1 88 ? -2.121 7.193 20.027 1.00 50.44 87 SER A O 1
ATOM 679 N N . HIS A 1 89 ? -3.247 7.993 18.207 1.00 49.12 88 HIS A N 1
ATOM 680 C CA . HIS A 1 89 ? -3.027 9.443 18.422 1.00 54.28 88 HIS A CA 1
ATOM 681 C C . HIS A 1 89 ? -3.716 9.779 19.739 1.00 59.19 88 HIS A C 1
ATOM 682 O O . HIS A 1 89 ? -4.782 9.248 20.016 1.00 60.12 88 HIS A O 1
ATOM 689 N N . PRO A 1 90 ? -3.140 10.641 20.600 1.00 60.89 89 PRO A N 1
ATOM 690 C CA . PRO A 1 90 ? -1.883 11.323 20.314 1.00 55.66 89 PRO A CA 1
ATOM 691 C C . PRO A 1 90 ? -0.634 10.742 20.988 1.00 51.97 89 PRO A C 1
ATOM 692 O O . PRO A 1 90 ? 0.252 11.513 21.302 1.00 51.86 89 PRO A O 1
ATOM 696 N N . ASN A 1 91 ? -0.570 9.418 21.164 1.00 47.70 90 ASN A N 1
ATOM 697 C CA . ASN A 1 91 ? 0.540 8.742 21.883 1.00 49.88 90 ASN A CA 1
ATOM 698 C C . ASN A 1 91 ? 1.507 8.085 20.885 1.00 49.82 90 ASN A C 1
ATOM 699 O O . ASN A 1 91 ? 2.319 7.231 21.322 1.00 48.99 90 ASN A O 1
ATOM 704 N N . CYS A 1 92 ? 1.414 8.452 19.606 1.00 51.02 91 CYS A N 1
ATOM 705 C CA . CYS A 1 92 ? 2.271 7.932 18.508 1.00 49.89 91 CYS A CA 1
ATOM 706 C C . CYS A 1 92 ? 3.657 8.566 18.604 1.00 46.58 91 CYS A C 1
ATOM 707 O O . CYS A 1 92 ? 3.740 9.791 18.757 1.00 47.56 91 CYS A O 1
ATOM 710 N N . THR A 1 93 ? 4.704 7.760 18.513 1.00 42.64 92 THR A N 1
ATOM 711 C CA . THR A 1 93 ? 6.111 8.225 18.448 1.00 42.84 92 THR A CA 1
ATOM 712 C C . THR A 1 93 ? 6.737 7.691 17.150 1.00 41.64 92 THR A C 1
ATOM 713 O O . THR A 1 93 ? 6.500 6.488 16.8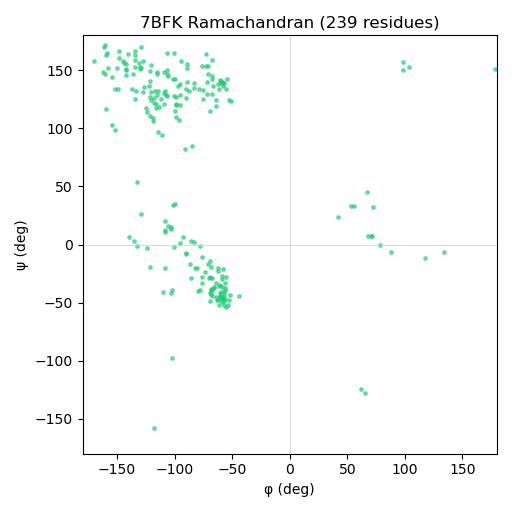15 1.00 39.04 92 THR A O 1
ATOM 717 N N . TYR A 1 94 ? 7.490 8.541 16.446 1.00 40.09 93 TYR A N 1
ATOM 718 C CA . TYR A 1 94 ? 8.131 8.232 15.145 1.00 40.79 93 TYR A CA 1
ATOM 719 C C . TYR A 1 94 ? 9.608 8.609 15.156 1.00 44.13 93 TYR A C 1
ATOM 720 O O . TYR A 1 94 ? 10.025 9.513 15.865 1.00 46.84 93 TYR A O 1
ATOM 729 N N . LYS A 1 95 ? 10.371 7.877 14.367 1.00 40.61 94 LYS A N 1
ATOM 730 C CA . LYS A 1 95 ? 11.787 8.139 14.069 1.00 46.35 94 LYS A CA 1
ATOM 731 C C . LYS A 1 95 ? 11.824 8.416 12.566 1.00 44.79 94 LYS A C 1
ATOM 732 O O . LYS A 1 95 ? 11.144 7.679 11.826 1.00 39.50 94 LYS A O 1
ATOM 738 N N . GLY A 1 96 ? 12.498 9.486 12.154 1.00 43.45 95 GLY A N 1
ATOM 739 C CA . GLY A 1 96 ? 12.627 9.879 10.748 1.00 46.49 95 GLY A CA 1
ATOM 740 C C . GLY A 1 96 ? 13.956 9.430 10.192 1.00 52.00 95 GLY A C 1
ATOM 741 O O . GLY A 1 96 ? 14.954 9.447 10.936 1.00 44.67 95 GLY A O 1
ATOM 742 N N . SER A 1 97 ? 13.984 8.993 8.944 1.00 46.69 96 SER A N 1
ATOM 743 C CA . SER A 1 97 ? 15.241 8.608 8.271 1.00 44.80 96 SER A CA 1
ATOM 744 C C . SER A 1 97 ? 15.175 9.059 6.818 1.00 44.16 96 SER A C 1
ATOM 745 O O . SER A 1 97 ? 14.059 9.196 6.251 1.00 37.11 96 SER A O 1
ATOM 748 N N . SER A 1 98 ? 16.330 9.363 6.262 1.00 40.86 97 SER A N 1
ATOM 749 C CA . SER A 1 98 ? 16.479 9.836 4.879 1.00 42.05 97 SER A CA 1
ATOM 750 C C . SER A 1 98 ? 17.135 8.721 4.084 1.00 41.34 97 SER A C 1
ATOM 751 O O . SER A 1 98 ? 17.892 7.930 4.686 1.00 39.00 97 SER A O 1
ATOM 754 N N . ALA A 1 99 ? 16.812 8.627 2.804 1.00 36.29 98 ALA A N 1
ATOM 755 C CA . ALA A 1 99 ? 17.400 7.654 1.870 1.00 36.20 98 ALA A CA 1
ATOM 756 C C . ALA A 1 99 ? 17.221 8.154 0.440 1.00 33.08 98 ALA A C 1
ATOM 757 O O . ALA A 1 99 ? 16.424 9.092 0.200 1.00 29.90 98 ALA A O 1
ATOM 759 N N . THR A 1 100 ? 17.972 7.552 -0.468 1.00 30.58 99 THR A N 1
ATOM 760 C CA . THR A 1 100 ? 17.895 7.793 -1.910 1.00 33.36 99 THR A CA 1
ATOM 761 C C . THR A 1 100 ? 17.580 6.446 -2.540 1.00 32.87 99 THR A C 1
ATOM 762 O O . THR A 1 100 ? 18.446 5.572 -2.499 1.00 33.70 99 THR A O 1
ATOM 766 N N . LYS A 1 101 ? 16.377 6.281 -3.078 1.00 29.75 100 LYS A N 1
ATOM 767 C CA . LYS A 1 101 ? 15.939 4.950 -3.568 1.00 28.96 100 LYS A CA 1
ATOM 768 C C . LYS A 1 101 ? 14.965 5.065 -4.727 1.00 27.05 100 LYS A C 1
ATOM 769 O O . LYS A 1 101 ? 14.281 6.099 -4.863 1.00 25.86 100 LYS A O 1
ATOM 775 N N . LYS A 1 102 ? 14.959 4.050 -5.579 1.00 28.16 101 LYS A N 1
ATOM 776 C CA . LYS A 1 102 ? 13.903 3.896 -6.592 1.00 30.16 101 LYS A CA 1
ATOM 777 C C . LYS A 1 102 ? 12.652 3.602 -5.769 1.00 27.71 101 LYS A C 1
ATOM 778 O O . LYS A 1 102 ? 12.785 2.927 -4.711 1.00 27.61 101 LYS A O 1
ATOM 784 N N . VAL A 1 103 ? 11.511 4.127 -6.180 1.00 27.18 102 VAL A N 1
ATOM 785 C CA . VAL A 1 103 ? 10.244 3.917 -5.432 1.00 25.53 102 VAL A CA 1
ATOM 786 C C . VAL A 1 103 ? 9.373 2.935 -6.217 1.00 27.33 102 VAL A C 1
ATOM 787 O O . VAL A 1 103 ? 9.522 2.835 -7.466 1.00 28.93 102 VAL A O 1
ATOM 791 N N . ILE A 1 104 ? 8.563 2.173 -5.502 1.00 27.34 103 ILE A N 1
ATOM 792 C CA . ILE A 1 104 ? 7.615 1.214 -6.104 1.00 26.65 103 ILE A CA 1
ATOM 793 C C . ILE A 1 104 ? 6.215 1.674 -5.744 1.00 28.70 103 ILE A C 1
ATOM 794 O O . ILE A 1 104 ? 5.897 1.726 -4.560 1.00 25.90 103 ILE A O 1
ATOM 799 N N . ILE A 1 105 ? 5.428 2.007 -6.752 1.00 27.00 104 ILE A N 1
ATOM 800 C CA . ILE A 1 105 ? 4.059 2.549 -6.576 1.00 29.44 104 ILE A CA 1
ATOM 801 C C . ILE A 1 105 ? 3.096 1.746 -7.442 1.00 34.80 104 ILE A C 1
ATOM 802 O O . ILE A 1 105 ? 3.548 0.941 -8.249 1.00 30.31 104 ILE A O 1
ATOM 807 N N . ALA A 1 106 ? 1.815 1.977 -7.233 1.00 34.46 105 ALA A N 1
ATOM 808 C CA . ALA A 1 106 ? 0.725 1.449 -8.053 1.00 34.69 105 ALA A CA 1
ATOM 809 C C . ALA A 1 106 ? 0.355 2.546 -9.041 1.00 37.96 105 ALA A C 1
ATOM 810 O O . ALA A 1 106 ? 0.355 3.745 -8.648 1.00 35.75 105 ALA A O 1
ATOM 812 N N . CYS A 1 107 ? 0.152 2.176 -10.293 1.00 37.28 106 CYS A N 1
ATOM 813 C CA . CYS A 1 107 ? -0.310 3.083 -11.365 1.00 37.97 106 CYS A CA 1
ATOM 814 C C . CYS A 1 107 ? -1.693 2.633 -11.831 1.00 41.56 106 CYS A C 1
ATOM 815 O O . CYS A 1 107 ? -1.876 1.430 -12.040 1.00 43.61 106 CYS A O 1
ATOM 818 N N . ASP A 1 108 ? -2.625 3.576 -11.931 1.00 44.94 107 ASP A N 1
ATOM 819 C CA . ASP A 1 108 ? -3.962 3.384 -12.540 1.00 43.52 107 ASP A CA 1
ATOM 820 C C . ASP A 1 108 ? -3.913 4.200 -13.820 1.00 42.96 107 ASP A C 1
ATOM 821 O O . ASP A 1 108 ? -4.115 5.440 -13.758 1.00 45.88 107 ASP A O 1
ATOM 826 N N . GLY A 1 109 ? -3.569 3.562 -14.928 1.00 43.41 108 GLY A N 1
ATOM 827 C CA . GLY A 1 109 ? -3.325 4.293 -16.177 1.00 41.34 108 GLY A CA 1
ATOM 828 C C . GLY A 1 109 ? -2.159 5.232 -15.955 1.00 40.31 108 GLY A C 1
ATOM 829 O O . GLY A 1 109 ? -1.125 4.751 -15.455 1.00 40.02 108 GLY A O 1
ATOM 830 N N . LYS A 1 110 ? -2.343 6.533 -16.205 1.00 40.12 109 LYS A N 1
ATOM 831 C CA . LYS A 1 110 ? -1.273 7.558 -16.096 1.00 43.95 109 LYS A CA 1
ATOM 832 C C . LYS A 1 110 ? -1.138 8.080 -14.657 1.00 40.12 109 LYS A C 1
ATOM 833 O O . LYS A 1 110 ? -0.288 8.973 -14.469 1.00 39.88 109 LYS A O 1
ATOM 839 N N . PHE A 1 111 ? -1.908 7.542 -13.699 1.00 37.46 110 PHE A N 1
ATOM 840 C CA . PHE A 1 111 ? -2.018 8.071 -12.309 1.00 39.40 110 PHE A CA 1
ATOM 841 C C . PHE A 1 111 ? -1.457 7.148 -11.231 1.00 35.89 110 PHE A C 1
ATOM 842 O O . PHE A 1 111 ? -1.943 6.042 -11.009 1.00 37.41 110 PHE A O 1
ATOM 850 N N . PRO A 1 112 ? -0.425 7.608 -10.493 1.00 33.63 111 PRO A N 1
ATOM 851 C CA . PRO A 1 112 ? -0.007 6.943 -9.270 1.00 32.83 111 PRO A CA 1
ATOM 852 C C . PRO A 1 112 ? -1.218 6.895 -8.330 1.00 32.76 111 PRO A C 1
ATOM 853 O O . PRO A 1 112 ? -1.942 7.886 -8.270 1.00 33.45 111 PRO A O 1
ATOM 857 N N . VAL A 1 113 ? -1.417 5.775 -7.638 1.00 31.87 112 VAL A N 1
ATOM 858 C CA . VAL A 1 113 ? -2.552 5.577 -6.688 1.00 35.40 112 VAL A CA 1
ATOM 859 C C . VAL A 1 113 ? -2.100 4.752 -5.494 1.00 34.78 112 VAL A C 1
ATOM 860 O O . VAL A 1 113 ? -1.147 3.981 -5.622 1.00 40.11 112 VAL A O 1
ATOM 864 N N . HIS A 1 114 ? -2.814 4.897 -4.373 1.00 49.35 113 HIS A N 1
ATOM 865 C CA . HIS A 1 114 ? -2.662 4.086 -3.136 1.00 55.09 113 HIS A CA 1
ATOM 866 C C . HIS A 1 114 ? -4.079 3.704 -2.687 1.00 62.51 113 HIS A C 1
ATOM 867 O O . HIS A 1 114 ? -4.929 4.606 -2.568 1.00 72.81 113 HIS A O 1
ATOM 874 N N . TYR A 1 115 ? -4.341 2.417 -2.500 1.00 72.89 114 TYR A N 1
ATOM 875 C CA . TYR A 1 115 ? -5.678 1.893 -2.129 1.00 73.03 114 TYR A CA 1
ATOM 876 C C . TYR A 1 115 ? -5.768 1.693 -0.612 1.00 71.98 114 TYR A C 1
ATOM 877 O O . TYR A 1 115 ? -5.131 0.756 -0.091 1.00 72.07 114 TYR A O 1
ATOM 886 N N . ASP A 1 116 ? -6.528 2.569 0.060 1.00 71.01 115 ASP A N 1
ATOM 887 C CA . ASP A 1 116 ? -6.837 2.522 1.519 1.00 73.31 115 ASP A CA 1
ATOM 888 C C . ASP A 1 116 ? -5.769 3.252 2.339 1.00 69.30 115 ASP A C 1
ATOM 889 O O . ASP A 1 116 ? -5.963 3.377 3.568 1.00 62.78 115 ASP A O 1
ATOM 894 N N . GLY A 1 117 ? -4.686 3.706 1.707 1.00 62.08 116 GLY A N 1
ATOM 895 C CA . GLY A 1 117 ? -3.578 4.385 2.406 1.00 65.67 116 GLY A CA 1
ATOM 896 C C . GLY A 1 117 ? -3.239 3.691 3.723 1.00 62.18 116 GLY A C 1
ATOM 897 O O . GLY A 1 117 ? -2.724 4.375 4.638 1.00 62.19 116 GLY A O 1
ATOM 898 N N . ASP A 1 118 ? -3.570 2.397 3.834 1.00 55.61 117 ASP A N 1
ATOM 899 C CA . ASP A 1 118 ? -3.243 1.531 5.001 1.00 52.61 117 ASP A CA 1
ATOM 900 C C . ASP A 1 118 ? -1.880 0.871 4.740 1.00 47.48 117 ASP A C 1
ATOM 901 O O . ASP A 1 118 ? -1.366 0.195 5.640 1.00 43.21 117 ASP A O 1
ATOM 906 N N . VAL A 1 119 ? -1.330 1.017 3.533 1.00 41.45 118 VAL A N 1
ATOM 907 C CA . VAL A 1 119 ? 0.037 0.504 3.236 1.00 38.99 118 VAL A CA 1
ATOM 908 C C . VAL A 1 119 ? 0.904 1.716 2.875 1.00 37.85 118 VAL A C 1
ATOM 909 O O . VAL A 1 119 ? 0.557 2.851 3.247 1.00 44.51 118 VAL A O 1
ATOM 913 N N . ASP A 1 120 ? 1.987 1.492 2.170 1.00 28.13 119 ASP A N 1
ATOM 914 C CA . ASP A 1 120 ? 2.974 2.550 1.904 1.00 23.01 119 ASP A CA 1
ATOM 915 C C . ASP A 1 120 ? 3.592 2.261 0.538 1.00 25.19 119 ASP A C 1
ATOM 916 O O . ASP A 1 120 ? 3.441 1.140 0.016 1.00 22.41 119 ASP A O 1
ATOM 921 N N . ILE A 1 121 ? 4.296 3.222 -0.017 1.00 23.47 120 ILE A N 1
ATOM 922 C CA . ILE A 1 121 ? 5.040 2.976 -1.267 1.00 25.02 120 ILE A CA 1
ATOM 923 C C . ILE A 1 121 ? 6.236 2.108 -0.887 1.00 24.13 120 ILE A C 1
ATOM 924 O O . ILE A 1 121 ? 6.551 2.023 0.317 1.00 23.44 120 ILE A O 1
ATOM 929 N N . GLY A 1 122 ? 6.850 1.492 -1.878 1.00 24.95 121 GLY A N 1
ATOM 930 C CA . GLY A 1 122 ? 8.035 0.646 -1.688 1.00 23.78 121 GLY A CA 1
ATOM 931 C C . GLY A 1 122 ? 9.281 1.403 -2.052 1.00 25.92 121 GLY A C 1
ATOM 932 O O . GLY A 1 122 ? 9.178 2.479 -2.698 1.00 23.31 121 GLY A O 1
ATOM 933 N N . ILE A 1 123 ? 10.426 0.877 -1.630 1.00 25.14 122 ILE A N 1
ATOM 934 C CA . ILE A 1 123 ? 11.761 1.430 -1.942 1.00 25.10 122 ILE A CA 1
ATOM 935 C C . ILE A 1 123 ? 12.647 0.252 -2.309 1.00 29.13 122 ILE A C 1
ATOM 936 O O . ILE A 1 123 ? 12.432 -0.886 -1.751 1.00 25.98 122 ILE A O 1
ATOM 941 N N . THR A 1 124 ? 13.584 0.481 -3.215 1.00 29.38 123 THR A N 1
ATOM 942 C CA . THR A 1 124 ? 14.545 -0.553 -3.642 1.00 33.56 123 THR A CA 1
ATOM 943 C C . THR A 1 124 ? 15.801 0.085 -4.245 1.00 38.75 123 THR A C 1
ATOM 944 O O . THR A 1 124 ? 15.702 1.221 -4.776 1.00 40.56 123 THR A O 1
ATOM 948 N N . ASP A 1 125 ? 16.912 -0.640 -4.128 1.00 44.13 124 ASP A N 1
ATOM 949 C CA . ASP A 1 125 ? 18.266 -0.330 -4.673 1.00 54.92 124 ASP A CA 1
ATOM 950 C C . ASP A 1 125 ? 19.037 0.527 -3.662 1.00 59.50 124 ASP A C 1
ATOM 951 O O . ASP A 1 125 ? 19.565 -0.033 -2.696 1.00 51.46 124 ASP A O 1
ATOM 956 N N . ASN B 1 4 ? -4.724 -15.449 29.350 1.00 88.63 3 ASN B N 1
ATOM 957 C CA . ASN B 1 4 ? -4.034 -16.758 29.142 1.00 88.22 3 ASN B CA 1
ATOM 958 C C . ASN B 1 4 ? -4.197 -17.200 27.681 1.00 91.37 3 ASN B C 1
ATOM 959 O O . ASN B 1 4 ? -3.534 -18.175 27.291 1.00 95.94 3 ASN B O 1
ATOM 961 N N . GLN B 1 5 ? -5.054 -16.515 26.914 1.00 90.40 4 GLN B N 1
ATOM 962 C CA . GLN B 1 5 ? -5.303 -16.778 25.468 1.00 76.48 4 GLN B CA 1
ATOM 963 C C . GLN B 1 5 ? -4.724 -15.621 24.645 1.00 79.21 4 GLN B C 1
ATOM 964 O O . GLN B 1 5 ? -4.139 -15.884 23.571 1.00 78.88 4 GLN B O 1
ATOM 966 N N . GLN B 1 6 ? -4.906 -14.385 25.121 1.00 76.51 5 GLN B N 1
ATOM 967 C CA . GLN B 1 6 ? -4.354 -13.155 24.491 1.00 66.87 5 GLN B CA 1
ATOM 968 C C . GLN B 1 6 ? -2.835 -13.166 24.663 1.00 58.18 5 GLN B C 1
ATOM 969 O O . GLN B 1 6 ? -2.141 -12.574 23.822 1.00 50.23 5 GLN B O 1
ATOM 975 N N . TYR B 1 7 ? -2.353 -13.817 25.724 1.00 53.10 6 TYR B N 1
ATOM 976 C CA . TYR B 1 7 ? -0.915 -14.030 26.012 1.00 53.36 6 TYR B CA 1
ATOM 977 C C . TYR B 1 7 ? -0.321 -14.895 24.894 1.00 57.86 6 TYR B C 1
ATOM 978 O O . TYR B 1 7 ? 0.731 -14.540 24.357 1.00 56.94 6 TYR B O 1
ATOM 987 N N . ASN B 1 8 ? -0.990 -15.998 24.549 1.00 64.71 7 ASN B N 1
ATOM 988 C CA . ASN B 1 8 ? -0.554 -16.922 23.469 1.00 61.87 7 ASN B CA 1
ATOM 989 C C . ASN B 1 8 ? -0.512 -16.140 22.150 1.00 52.75 7 ASN B C 1
ATOM 990 O O . ASN B 1 8 ? 0.446 -16.320 21.402 1.00 46.32 7 ASN B O 1
ATOM 995 N N . HIS B 1 9 ? -1.505 -15.287 21.889 1.00 54.08 8 HIS B N 1
ATOM 996 C CA . HIS B 1 9 ? -1.551 -14.409 20.686 1.00 51.83 8 HIS B CA 1
ATOM 997 C C . HIS B 1 9 ? -0.335 -13.482 20.682 1.00 47.24 8 HIS B C 1
ATOM 998 O O . HIS B 1 9 ? 0.230 -13.240 19.592 1.00 45.42 8 HIS B O 1
ATOM 1005 N N . PHE B 1 10 ? 0.040 -12.955 21.847 1.00 45.52 9 PHE B N 1
ATOM 1006 C CA . PHE B 1 10 ? 1.213 -12.062 21.992 1.00 40.38 9 PHE B CA 1
ATOM 1007 C C . PHE B 1 10 ? 2.462 -12.848 21.595 1.00 36.36 9 PHE B C 1
ATOM 1008 O O . PHE B 1 10 ? 3.273 -12.341 20.817 1.00 36.09 9 PHE B O 1
ATOM 1016 N N . LEU B 1 11 ? 2.603 -14.063 22.123 1.00 35.73 10 LEU B N 1
ATOM 1017 C CA . LEU B 1 11 ? 3.736 -14.971 21.795 1.00 39.87 10 LEU B CA 1
ATOM 1018 C C . LEU B 1 11 ? 3.750 -15.251 20.286 1.00 36.90 10 LEU B C 1
ATOM 1019 O O . LEU B 1 11 ? 4.830 -15.164 19.680 1.00 38.40 10 LEU B 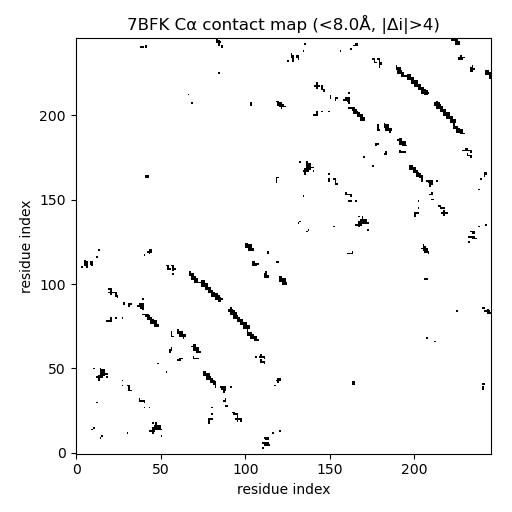O 1
ATOM 1024 N N . LYS B 1 12 ? 2.590 -15.583 19.704 1.00 46.98 11 LYS B N 1
ATOM 1025 C CA . LYS B 1 12 ? 2.445 -15.884 18.249 1.00 46.23 11 LYS B CA 1
ATOM 1026 C C . LYS B 1 12 ? 2.953 -14.709 17.420 1.00 48.52 11 LYS B C 1
ATOM 1027 O O . LYS B 1 12 ? 3.705 -14.937 16.463 1.00 45.06 11 LYS B O 1
ATOM 1033 N N . GLN B 1 13 ? 2.549 -13.496 17.779 1.00 42.68 12 GLN B N 1
ATOM 1034 C CA . GLN B 1 13 ? 2.853 -12.302 16.977 1.00 40.92 12 GLN B CA 1
ATOM 1035 C C . GLN B 1 13 ? 4.223 -11.688 17.294 1.00 36.63 12 GLN B C 1
ATOM 1036 O O . GLN B 1 13 ? 4.796 -11.095 16.358 1.00 37.57 12 GLN B O 1
ATOM 1042 N N . HIS B 1 14 ? 4.765 -11.804 18.510 1.00 33.61 13 HIS B N 1
ATOM 1043 C CA . HIS B 1 14 ? 5.969 -10.990 18.863 1.00 31.91 13 HIS B CA 1
ATOM 1044 C C . HIS B 1 14 ? 7.097 -11.722 19.589 1.00 36.41 13 HIS B C 1
ATOM 1045 O O . HIS B 1 14 ? 8.066 -11.008 19.963 1.00 34.53 13 HIS B O 1
ATOM 1052 N N . VAL B 1 15 ? 7.005 -13.029 19.830 1.00 37.12 14 VAL B N 1
ATOM 1053 C CA . VAL B 1 15 ? 8.066 -13.747 20.604 1.00 36.51 14 VAL B CA 1
ATOM 1054 C C . VAL B 1 15 ? 8.606 -14.935 19.792 1.00 33.85 14 VAL B C 1
ATOM 1055 O O . VAL B 1 15 ? 7.831 -15.875 19.488 1.00 41.61 14 VAL B O 1
ATOM 1059 N N . ASP B 1 16 ? 9.891 -14.889 19.466 1.00 35.11 15 ASP B N 1
ATOM 1060 C CA . ASP B 1 16 ? 10.612 -15.970 18.749 1.00 35.46 15 ASP B CA 1
ATOM 1061 C C . ASP B 1 16 ? 12.100 -15.893 19.108 1.00 37.50 15 ASP B C 1
ATOM 1062 O O . ASP B 1 16 ? 12.803 -15.047 18.540 1.00 35.39 15 ASP B O 1
ATOM 1067 N N . GLY B 1 17 ? 12.557 -16.782 19.995 1.00 40.30 16 GLY B N 1
ATOM 1068 C CA . GLY B 1 17 ? 13.954 -16.853 20.458 1.00 39.86 16 GLY B CA 1
ATOM 1069 C C . GLY B 1 17 ? 14.905 -17.167 19.317 1.00 40.37 16 GLY B C 1
ATOM 1070 O O . GLY B 1 17 ? 16.065 -16.813 19.421 1.00 44.31 16 GLY B O 1
ATOM 1071 N N . GLU B 1 18 ? 14.405 -17.776 18.235 1.00 40.52 17 GLU B N 1
ATOM 1072 C CA . GLU B 1 18 ? 15.219 -18.220 17.079 1.00 40.96 17 GLU B CA 1
ATOM 1073 C C . GLU B 1 18 ? 14.997 -17.291 15.880 1.00 37.28 17 GLU B C 1
ATOM 1074 O O . GLU B 1 18 ? 15.348 -17.691 14.775 1.00 36.96 17 GLU B O 1
ATOM 1080 N N . MET B 1 19 ? 14.424 -16.103 16.077 1.00 37.79 18 MET B N 1
ATOM 1081 C CA . MET B 1 19 ? 14.123 -15.194 14.946 1.00 36.93 18 MET B CA 1
ATOM 1082 C C . MET B 1 19 ? 15.428 -14.674 14.330 1.00 40.07 18 MET B C 1
ATOM 1083 O O . MET B 1 19 ? 16.382 -14.431 15.067 1.00 43.67 18 MET B O 1
ATOM 1088 N N . THR B 1 20 ? 15.430 -14.482 13.015 1.00 40.23 19 THR B N 1
ATOM 1089 C CA . THR B 1 20 ? 16.544 -13.889 12.244 1.00 40.07 19 THR B CA 1
ATOM 1090 C C . THR B 1 20 ? 15.949 -12.859 11.287 1.00 40.61 19 THR B C 1
ATOM 1091 O O . THR B 1 20 ? 14.721 -12.917 11.041 1.00 36.42 19 THR B O 1
ATOM 1095 N N . THR B 1 21 ? 16.772 -11.969 10.746 1.00 36.52 20 THR B N 1
ATOM 1096 C CA . THR B 1 21 ? 16.317 -10.965 9.762 1.00 36.66 20 THR B CA 1
ATOM 1097 C C . THR B 1 21 ? 15.838 -11.720 8.509 1.00 36.00 20 THR B C 1
ATOM 1098 O O . THR B 1 21 ? 14.864 -11.263 7.879 1.00 34.91 20 THR B O 1
ATOM 1102 N N . LEU B 1 22 ? 16.454 -12.867 8.186 1.00 34.23 21 LEU B N 1
ATOM 1103 C CA . LEU B 1 22 ? 16.100 -13.655 6.969 1.00 32.76 21 LEU B CA 1
ATOM 1104 C C . LEU B 1 22 ? 14.695 -14.240 7.137 1.00 32.35 21 LEU B C 1
ATOM 1105 O O . LEU B 1 22 ? 14.000 -14.420 6.109 1.00 34.99 21 LEU B O 1
ATOM 1110 N N . LYS B 1 23 ? 14.292 -14.502 8.381 1.00 33.91 22 LYS B N 1
ATOM 1111 C CA . LYS B 1 23 ? 12.986 -15.122 8.732 1.00 37.96 22 LYS B CA 1
ATOM 1112 C C . LYS B 1 23 ? 11.847 -14.103 8.656 1.00 32.93 22 LYS B C 1
ATOM 1113 O O . LYS B 1 23 ? 10.700 -14.534 8.840 1.00 33.37 22 LYS B O 1
ATOM 1119 N N . CYS B 1 24 ? 12.128 -12.834 8.335 1.00 34.11 23 CYS B N 1
ATOM 1120 C CA . CYS B 1 24 ? 11.084 -11.787 8.191 1.00 30.40 23 CYS B CA 1
ATOM 1121 C C . CYS B 1 24 ? 10.072 -12.234 7.120 1.00 32.65 23 CYS B C 1
ATOM 1122 O O . CYS B 1 24 ? 8.874 -12.145 7.368 1.00 26.89 23 CYS B O 1
ATOM 1125 N N . LYS B 1 25 ? 10.533 -12.753 5.978 1.00 34.32 24 LYS B N 1
ATOM 1126 C CA . LYS B 1 25 ? 9.615 -13.154 4.881 1.00 39.37 24 LYS B CA 1
ATOM 1127 C C . LYS B 1 25 ? 8.601 -14.180 5.414 1.00 33.20 24 LYS B C 1
ATOM 1128 O O . LYS B 1 25 ? 7.388 -13.959 5.245 1.00 37.65 24 LYS B O 1
ATOM 1134 N N . SER B 1 26 ? 9.066 -15.241 6.056 1.00 35.46 25 SER B N 1
ATOM 1135 C CA . SER B 1 26 ? 8.209 -16.360 6.535 1.00 34.69 25 SER B CA 1
ATOM 1136 C C . SER B 1 26 ? 7.298 -15.899 7.668 1.00 34.38 25 SER B C 1
ATOM 1137 O O . SER B 1 26 ? 6.105 -16.266 7.643 1.00 38.54 25 SER B O 1
ATOM 1140 N N . GLN B 1 27 ? 7.806 -15.108 8.615 1.00 32.85 26 GLN B N 1
ATOM 1141 C CA . GLN B 1 27 ? 6.993 -14.613 9.764 1.00 32.74 26 GLN B CA 1
ATOM 1142 C C . GLN B 1 27 ? 5.879 -13.686 9.270 1.00 30.59 26 GLN B C 1
ATOM 1143 O O . GLN B 1 27 ? 4.731 -13.821 9.732 1.00 29.85 26 GLN B O 1
ATOM 1149 N N A MET B 1 28 ? 6.196 -12.781 8.346 0.50 30.74 27 MET B N 1
ATOM 1150 N N B MET B 1 28 ? 6.184 -12.793 8.322 0.50 28.67 27 MET B N 1
ATOM 1151 C CA A MET B 1 28 ? 5.204 -11.803 7.853 0.50 31.92 27 MET B CA 1
ATOM 1152 C CA B MET B 1 28 ? 5.204 -11.785 7.849 0.50 28.53 27 MET B CA 1
ATOM 1153 C C A MET B 1 28 ? 4.149 -12.523 7.008 0.50 31.42 27 MET B C 1
ATOM 1154 C C B MET B 1 28 ? 4.186 -12.432 6.889 0.50 29.66 27 MET B C 1
ATOM 1155 O O A MET B 1 28 ? 2.969 -12.167 7.14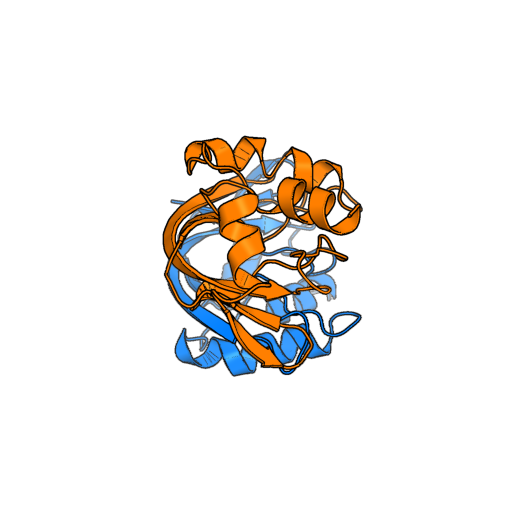0 0.50 31.85 27 MET B O 1
ATOM 1156 O O B MET B 1 28 ? 3.071 -11.888 6.754 0.50 31.72 27 MET B O 1
ATOM 1165 N N . GLU B 1 29 ? 4.535 -13.551 6.242 1.00 32.32 28 GLU B N 1
ATOM 1166 C CA . GLU B 1 29 ? 3.571 -14.291 5.389 1.00 32.58 28 GLU B CA 1
ATOM 1167 C C . GLU B 1 29 ? 2.415 -14.722 6.284 1.00 29.82 28 GLU B C 1
ATOM 1168 O O . GLU B 1 29 ? 1.245 -14.466 5.916 1.00 33.83 28 GLU B O 1
ATOM 1174 N N . ILE B 1 30 ? 2.736 -15.315 7.428 1.00 32.51 29 ILE B N 1
ATOM 1175 C CA . ILE B 1 30 ? 1.734 -15.844 8.402 1.00 32.99 29 ILE B CA 1
ATOM 1176 C C . ILE B 1 30 ? 0.878 -14.688 8.888 1.00 33.05 29 ILE B C 1
ATOM 1177 O O . ILE B 1 30 ? -0.355 -14.781 8.744 1.00 33.75 29 ILE B O 1
ATOM 1182 N N . LEU B 1 31 ? 1.507 -13.598 9.365 1.00 32.40 30 LEU B N 1
ATOM 1183 C CA . LEU B 1 31 ? 0.776 -12.396 9.855 1.00 30.36 30 LEU B CA 1
ATOM 1184 C C . LEU B 1 31 ? -0.127 -11.850 8.760 1.00 31.21 30 LEU B C 1
ATOM 1185 O O . LEU B 1 31 ? -1.306 -11.570 9.055 1.00 31.65 30 LEU B O 1
ATOM 1190 N N . ASN B 1 32 ? 0.405 -11.682 7.542 1.00 30.29 31 ASN B N 1
ATOM 1191 C CA . ASN B 1 32 ? -0.314 -11.052 6.411 1.00 33.27 31 ASN B CA 1
ATOM 1192 C C . ASN B 1 32 ? -1.480 -11.926 5.957 1.00 33.28 31 ASN B C 1
ATOM 1193 O O . ASN B 1 32 ? -2.542 -11.362 5.662 1.00 35.03 31 ASN B O 1
ATOM 1198 N N . LEU B 1 33 ? -1.323 -13.247 5.923 1.00 38.20 32 LEU B N 1
ATOM 1199 C CA . LEU B 1 33 ? -2.432 -14.146 5.490 1.00 40.98 32 LEU B CA 1
ATOM 1200 C C . LEU B 1 33 ? -3.553 -14.140 6.539 1.00 38.25 32 LEU B C 1
ATOM 1201 O O . LEU B 1 33 ? -4.647 -14.602 6.219 1.00 40.56 32 LEU B O 1
ATOM 1206 N N . ASN B 1 34 ? -3.304 -13.624 7.742 1.00 38.27 33 ASN B N 1
ATOM 1207 C CA . ASN B 1 34 ? -4.326 -13.546 8.822 1.00 39.21 33 ASN B CA 1
ATOM 1208 C C . ASN B 1 34 ? -4.994 -12.165 8.804 1.00 48.10 33 ASN B C 1
ATOM 1209 O O . ASN B 1 34 ? -5.892 -11.945 9.635 1.00 43.85 33 ASN B O 1
ATOM 1214 N N . ARG B 1 35 ? -4.617 -11.288 7.864 1.00 45.58 34 ARG B N 1
ATOM 1215 C CA . ARG B 1 35 ? -5.062 -9.868 7.838 1.00 49.33 34 ARG B CA 1
ATOM 1216 C C . ARG B 1 35 ? -6.095 -9.625 6.749 1.00 49.22 34 ARG B C 1
ATOM 1217 O O . ARG B 1 35 ? -6.035 -10.206 5.663 1.00 54.83 34 ARG B O 1
ATOM 1225 N N . PRO B 1 36 ? -7.067 -8.724 7.009 1.00 56.79 35 PRO B N 1
ATOM 1226 C CA . PRO B 1 36 ? -8.064 -8.360 6.007 1.00 54.93 35 PRO B CA 1
ATOM 1227 C C . PRO B 1 36 ? -7.408 -7.929 4.684 1.00 59.07 35 PRO B C 1
ATOM 1228 O O . PRO B 1 36 ? -6.555 -7.030 4.696 1.00 58.13 35 PRO B O 1
ATOM 1232 N N . ASP B 1 37 ? -7.780 -8.592 3.584 1.00 55.22 36 ASP B N 1
ATOM 1233 C CA . ASP B 1 37 ? -7.278 -8.300 2.214 1.00 57.62 36 ASP B CA 1
ATOM 1234 C C . ASP B 1 37 ? -5.811 -8.735 2.094 1.00 49.69 36 ASP B C 1
ATOM 1235 O O . ASP B 1 37 ? -5.207 -8.467 1.042 1.00 51.48 36 ASP B O 1
ATOM 1240 N N . ARG B 1 38 ? -5.286 -9.405 3.125 1.00 47.36 37 ARG B N 1
ATOM 1241 C CA . ARG B 1 38 ? -3.889 -9.908 3.191 1.00 49.91 37 ARG B CA 1
ATOM 1242 C C . ARG B 1 38 ? -2.927 -8.729 2.956 1.00 44.76 37 ARG B C 1
ATOM 1243 O O . ARG B 1 38 ? -1.868 -8.947 2.319 1.00 39.84 37 ARG B O 1
ATOM 1251 N N . LYS B 1 39 ? -3.309 -7.525 3.404 1.00 43.67 38 LYS B N 1
ATOM 1252 C CA . LYS B 1 39 ? -2.504 -6.279 3.272 1.00 42.99 38 LYS B CA 1
ATOM 1253 C C . LYS B 1 39 ? -1.170 -6.481 3.998 1.00 37.11 38 LYS B C 1
ATOM 1254 O O . LYS B 1 39 ? -1.172 -7.075 5.092 1.00 33.97 38 LYS B O 1
ATOM 1260 N N . CYS B 1 40 ? -0.070 -6.006 3.408 1.00 33.09 39 CYS B N 1
ATOM 1261 C CA . CYS B 1 40 ? 1.286 -6.110 4.002 1.00 34.49 39 CYS B CA 1
ATOM 1262 C C . CYS B 1 40 ? 1.317 -5.305 5.305 1.00 29.46 39 CYS B C 1
ATOM 1263 O O . CYS B 1 40 ? 1.083 -4.080 5.257 1.00 34.96 39 CYS B O 1
ATOM 1266 N N . LYS B 1 41 ? 1.587 -5.946 6.425 1.00 26.60 40 LYS B N 1
ATOM 1267 C CA . LYS B 1 41 ? 1.781 -5.207 7.691 1.00 27.40 40 LYS B CA 1
ATOM 1268 C C . LYS B 1 41 ? 3.060 -4.393 7.491 1.00 28.21 40 LYS B C 1
ATOM 1269 O O . LYS B 1 41 ? 4.043 -4.967 6.953 1.00 26.82 40 LYS B O 1
ATOM 1275 N N . LEU B 1 42 ? 3.056 -3.131 7.898 1.00 28.40 41 LEU B N 1
ATOM 1276 C CA . LEU B 1 42 ? 4.166 -2.191 7.569 1.00 26.55 41 LEU B CA 1
ATOM 1277 C C . LEU B 1 42 ? 5.381 -2.469 8.438 1.00 26.52 41 LEU B C 1
ATOM 1278 O O . LEU B 1 42 ? 6.513 -2.281 7.964 1.00 26.29 41 LEU B O 1
ATOM 1283 N N . LYS B 1 43 ? 5.169 -3.002 9.626 1.00 27.75 42 LYS B N 1
ATOM 1284 C CA . LYS B 1 43 ? 6.274 -3.284 10.557 1.00 26.20 42 LYS B CA 1
ATOM 1285 C C . LYS B 1 43 ? 5.815 -4.289 11.578 1.00 29.78 42 LYS B C 1
ATOM 1286 O O . LYS B 1 43 ? 4.620 -4.316 11.901 1.00 29.26 42 LYS B O 1
ATOM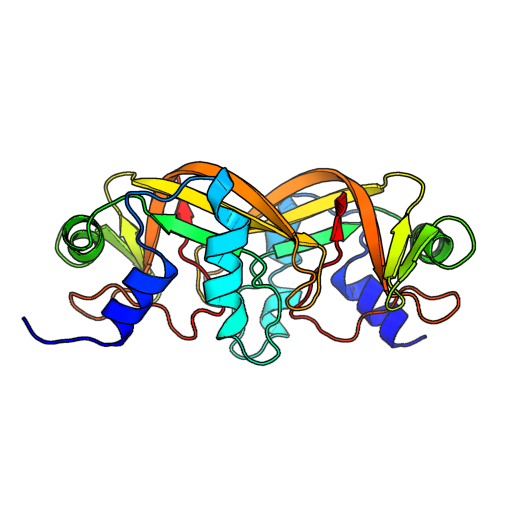 1292 N N . ASN B 1 44 ? 6.716 -5.136 12.026 1.00 26.61 43 ASN B N 1
ATOM 1293 C CA . ASN B 1 44 ? 6.420 -6.015 13.163 1.00 24.91 43 ASN B CA 1
ATOM 1294 C C . ASN B 1 44 ? 7.737 -6.299 13.855 1.00 28.20 43 ASN B C 1
ATOM 1295 O O . ASN B 1 44 ? 8.721 -6.608 13.150 1.00 26.66 43 ASN B O 1
ATOM 1300 N N . THR B 1 45 ? 7.739 -6.183 15.177 1.00 29.13 44 THR B N 1
ATOM 1301 C CA . THR B 1 45 ? 8.930 -6.340 16.025 1.00 25.91 44 THR B CA 1
ATOM 1302 C C . THR B 1 45 ? 8.821 -7.667 16.759 1.00 27.37 44 THR B C 1
ATOM 1303 O O . THR B 1 45 ? 7.757 -7.923 17.411 1.00 27.17 44 THR B O 1
ATOM 1307 N N . PHE B 1 46 ? 9.877 -8.465 16.653 1.00 27.98 45 PHE B N 1
ATOM 1308 C CA . PHE B 1 46 ? 10.012 -9.799 17.277 1.00 29.92 45 PHE B CA 1
ATOM 1309 C C . PHE B 1 46 ? 11.037 -9.710 18.406 1.00 34.75 45 PHE B C 1
ATOM 1310 O O . PHE B 1 46 ? 12.108 -9.116 18.202 1.00 35.16 45 PHE B O 1
ATOM 1318 N N . ILE B 1 47 ? 10.666 -10.227 19.581 1.00 34.05 46 ILE B N 1
ATOM 1319 C CA . ILE B 1 47 ? 11.546 -10.310 20.770 1.00 34.23 46 ILE B CA 1
ATOM 1320 C C . ILE B 1 47 ? 12.199 -11.699 20.794 1.00 32.69 46 ILE B C 1
ATOM 1321 O O . ILE B 1 47 ? 11.462 -12.729 20.775 1.00 32.61 46 ILE B O 1
ATOM 1326 N N . LEU B 1 48 ? 13.528 -11.732 20.752 1.00 37.22 47 LEU B N 1
ATOM 1327 C CA . LEU B 1 48 ? 14.335 -12.975 20.831 1.00 38.49 47 LEU B CA 1
ATOM 1328 C C . LEU B 1 48 ? 14.514 -13.295 22.307 1.00 43.78 47 LEU B C 1
ATOM 1329 O O . LEU B 1 48 ? 15.496 -12.847 22.868 1.00 42.84 47 LEU B O 1
ATOM 1334 N N . ALA B 1 49 ? 13.532 -13.976 22.901 1.00 46.21 48 ALA B N 1
ATOM 1335 C CA . ALA B 1 49 ? 13.527 -14.395 24.317 1.00 46.22 48 ALA B CA 1
ATOM 1336 C C . ALA B 1 49 ? 12.513 -15.522 24.506 1.00 48.02 48 ALA B C 1
ATOM 1337 O O . ALA B 1 49 ? 11.794 -15.841 23.550 1.00 41.75 48 ALA B O 1
ATOM 1339 N N . ASN B 1 50 ? 12.502 -16.125 25.695 1.00 53.02 49 ASN B N 1
ATOM 1340 C CA . ASN B 1 50 ? 11.538 -17.174 26.100 1.00 50.38 49 ASN B CA 1
ATOM 1341 C C . ASN B 1 50 ? 10.340 -16.462 26.715 1.00 46.57 49 ASN B C 1
ATOM 1342 O O . ASN B 1 50 ? 10.449 -15.319 27.147 1.00 41.79 49 ASN B O 1
ATOM 1347 N N . PRO B 1 51 ? 9.149 -17.081 26.708 1.00 49.63 50 PRO B N 1
ATOM 1348 C CA . PRO B 1 51 ? 7.962 -16.462 27.299 1.00 52.18 50 PRO B CA 1
ATOM 1349 C C . PRO B 1 51 ? 8.162 -15.970 28.743 1.00 52.16 50 PRO B C 1
ATOM 1350 O O . PRO B 1 51 ? 7.731 -14.884 29.042 1.00 56.54 50 PRO B O 1
ATOM 1354 N N . ASP B 1 52 ? 8.813 -16.764 29.595 1.00 55.24 51 ASP B N 1
ATOM 1355 C CA . ASP B 1 52 ? 9.063 -16.412 31.022 1.00 53.97 51 ASP B CA 1
ATOM 1356 C C . ASP B 1 52 ? 9.833 -15.079 31.085 1.00 51.23 51 ASP B C 1
ATOM 1357 O O . ASP B 1 52 ? 9.490 -14.242 31.934 1.00 45.79 51 ASP B O 1
ATOM 1362 N N . GLN B 1 53 ? 10.810 -14.874 30.196 1.00 45.83 52 GLN B N 1
ATOM 1363 C CA . GLN B 1 53 ? 11.644 -13.644 30.152 1.00 45.27 52 GLN B CA 1
ATOM 1364 C C . GLN B 1 53 ? 10.770 -12.446 29.772 1.00 46.44 52 GLN B C 1
ATOM 1365 O O . GLN B 1 53 ? 11.014 -11.343 30.291 1.00 46.68 52 GLN B O 1
ATOM 1371 N N . VAL B 1 54 ? 9.799 -12.649 28.885 1.00 44.09 53 VAL B N 1
ATOM 1372 C CA . VAL B 1 54 ? 8.868 -11.564 28.459 1.00 44.03 53 VAL B CA 1
ATOM 1373 C C . VAL B 1 54 ? 7.814 -11.360 29.559 1.00 44.10 53 VAL B C 1
ATOM 1374 O O . VAL B 1 54 ? 7.465 -10.199 29.818 1.00 42.96 53 VAL B O 1
ATOM 1378 N N . GLN B 1 55 ? 7.320 -12.441 30.184 1.00 45.23 54 GLN B N 1
ATOM 1379 C CA . GLN B 1 55 ? 6.326 -12.373 31.300 1.00 49.05 54 GLN B CA 1
ATOM 1380 C C . GLN B 1 55 ? 6.889 -11.505 32.434 1.00 43.36 54 GLN B C 1
ATOM 1381 O O . GLN B 1 55 ? 6.110 -10.770 33.063 1.00 41.59 54 GLN B O 1
ATOM 1387 N N . ALA B 1 56 ? 8.199 -11.600 32.675 1.00 45.30 55 ALA B N 1
ATOM 1388 C CA . ALA B 1 56 ? 8.937 -10.880 33.739 1.00 41.76 55 ALA B CA 1
ATOM 1389 C C . ALA B 1 56 ? 8.724 -9.364 33.632 1.00 46.94 55 ALA B C 1
ATOM 1390 O O . ALA B 1 56 ? 8.809 -8.673 34.683 1.00 45.09 55 ALA B O 1
ATOM 1392 N N . ILE B 1 57 ? 8.472 -8.849 32.421 1.00 40.64 56 ILE B N 1
ATOM 1393 C CA . ILE B 1 57 ? 8.259 -7.394 32.188 1.00 43.51 56 ILE B CA 1
ATOM 1394 C C . ILE B 1 57 ? 7.040 -6.956 32.999 1.00 39.00 56 ILE B C 1
ATOM 1395 O O . ILE B 1 57 ? 7.037 -5.813 33.515 1.00 42.65 56 ILE B O 1
ATOM 1400 N N . CYS B 1 58 ? 6.054 -7.843 33.108 1.00 39.96 57 CYS B N 1
ATOM 1401 C CA . CYS B 1 58 ? 4.743 -7.580 33.752 1.00 43.55 57 CYS B CA 1
ATOM 1402 C C . CYS B 1 58 ? 4.775 -7.913 35.254 1.00 45.67 57 CYS B C 1
ATOM 1403 O O . CYS B 1 58 ? 3.798 -7.588 35.913 1.00 45.26 57 CYS B O 1
ATOM 1406 N N . THR B 1 59 ? 5.850 -8.513 35.779 1.00 47.19 58 THR B N 1
ATOM 1407 C CA . THR B 1 59 ? 5.898 -8.988 37.187 1.00 49.67 58 THR B CA 1
ATOM 1408 C C . THR B 1 59 ? 7.138 -8.504 37.944 1.00 50.95 58 THR B C 1
ATOM 1409 O O . THR B 1 59 ? 7.527 -9.208 38.907 1.00 56.03 58 THR B O 1
ATOM 1413 N N . GLY B 1 60 ? 7.739 -7.377 37.564 1.00 45.76 59 GLY B N 1
ATOM 1414 C CA . GLY B 1 60 ? 8.841 -6.786 38.349 1.00 49.11 59 GLY B CA 1
ATOM 1415 C C . GLY B 1 60 ? 10.032 -6.344 37.535 1.00 51.58 59 GLY B C 1
ATOM 1416 O O . GLY B 1 60 ? 10.954 -5.739 38.147 1.00 49.12 59 GLY B O 1
ATOM 1417 N N . GLY B 1 61 ? 10.048 -6.632 36.227 1.00 49.78 60 GLY B N 1
ATOM 1418 C CA . GLY B 1 61 ? 11.154 -6.255 35.328 1.00 40.58 60 GLY B CA 1
ATOM 1419 C C . GLY B 1 61 ? 10.752 -5.140 34.378 1.00 45.03 60 GLY B C 1
ATOM 1420 O O . GLY B 1 61 ? 11.428 -4.988 33.339 1.00 41.53 60 GLY B O 1
ATOM 1421 N N . GLY B 1 62 ? 9.702 -4.384 34.722 1.00 40.23 61 GLY B N 1
ATOM 1422 C CA . GLY B 1 62 ? 9.153 -3.326 33.867 1.00 42.77 61 GLY B CA 1
ATOM 1423 C C . GLY B 1 62 ? 8.677 -2.100 34.616 1.00 40.20 61 GLY B C 1
ATOM 1424 O O . GLY B 1 62 ? 8.135 -2.231 35.759 1.00 38.85 61 GLY B O 1
ATOM 1425 N N . THR B 1 63 ? 8.861 -0.950 33.965 1.00 37.47 62 THR B N 1
ATOM 1426 C CA . THR B 1 63 ? 8.469 0.401 34.411 1.00 37.62 62 THR B CA 1
ATOM 1427 C C . THR B 1 63 ? 7.057 0.677 33.895 1.00 40.84 62 THR B C 1
ATOM 1428 O O . THR B 1 63 ? 6.828 0.521 32.666 1.00 41.51 62 THR B O 1
ATOM 1432 N N . LEU B 1 64 ? 6.147 1.051 34.784 1.00 39.98 63 LEU B N 1
ATOM 1433 C CA . LEU B 1 64 ? 4.763 1.424 34.406 1.00 45.03 63 LEU B CA 1
ATOM 1434 C C . LEU B 1 64 ? 4.854 2.723 33.604 1.00 42.63 63 LEU B C 1
ATOM 1435 O O . LEU B 1 64 ? 5.549 3.632 34.049 1.00 48.53 63 LEU B O 1
ATOM 1440 N N . LYS B 1 65 ? 4.227 2.777 32.432 1.00 44.77 64 LYS B N 1
ATOM 1441 C CA . LYS B 1 65 ? 4.235 3.984 31.570 1.00 46.45 64 LYS B CA 1
ATOM 1442 C C . LYS B 1 65 ? 2.843 4.617 31.606 1.00 56.11 64 LYS B C 1
ATOM 1443 O O . LYS B 1 65 ? 2.745 5.819 31.334 1.00 58.51 64 LYS B O 1
ATOM 1449 N N . GLY B 1 66 ? 1.827 3.839 31.985 1.00 55.43 65 GLY B N 1
ATOM 1450 C CA . GLY B 1 66 ? 0.416 4.261 32.018 1.00 66.74 65 GLY B CA 1
ATOM 1451 C C . GLY B 1 66 ? -0.340 3.674 30.841 1.00 71.70 65 GLY B C 1
ATOM 1452 O O . GLY B 1 66 ? 0.308 3.403 29.812 1.00 73.75 65 GLY B O 1
ATOM 1453 N N . ASN B 1 67 ? -1.655 3.480 30.988 1.00 74.33 66 ASN B N 1
ATOM 1454 C CA . ASN B 1 67 ? -2.548 2.889 29.955 1.00 73.24 66 ASN B CA 1
ATOM 1455 C C . ASN B 1 67 ? -2.260 1.386 29.844 1.00 74.29 66 ASN B C 1
ATOM 1456 O O . ASN B 1 67 ? -2.396 0.843 28.730 1.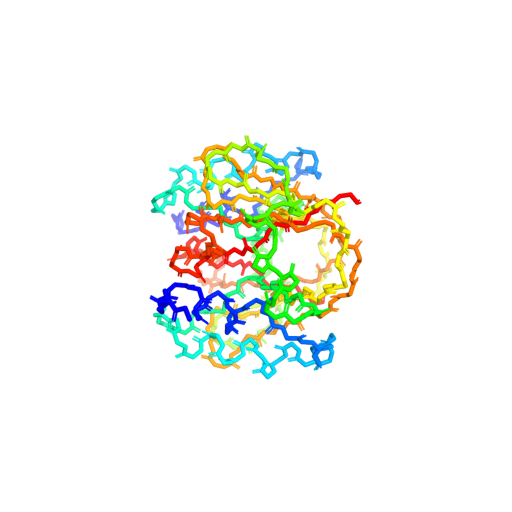00 68.32 66 ASN B O 1
ATOM 1458 N N . ASN B 1 68 ? -1.877 0.754 30.963 1.00 73.88 67 ASN B N 1
ATOM 1459 C CA . ASN B 1 68 ? -1.534 -0.692 31.073 1.00 64.88 67 ASN B CA 1
ATOM 1460 C C . ASN B 1 68 ? -0.249 -1.010 30.308 1.00 52.44 67 ASN B C 1
ATOM 1461 O O . ASN B 1 68 ? 0.077 -2.212 30.198 1.00 49.35 67 ASN B O 1
ATOM 1466 N N . LEU B 1 69 ? 0.439 0.011 29.802 1.00 43.55 68 LEU B N 1
ATOM 1467 C CA . LEU B 1 69 ? 1.714 -0.146 29.063 1.00 45.58 68 LEU B CA 1
ATOM 1468 C C . LEU B 1 69 ? 2.865 -0.252 30.070 1.00 41.85 68 LEU B C 1
ATOM 1469 O O . LEU B 1 69 ? 2.850 0.459 31.087 1.00 40.49 68 LEU B O 1
ATOM 1474 N N . VAL B 1 70 ? 3.804 -1.145 29.795 1.00 42.77 69 VAL B N 1
ATOM 1475 C CA . VAL B 1 70 ? 4.982 -1.402 30.662 1.00 39.91 69 VAL B CA 1
ATOM 1476 C C . VAL B 1 70 ? 6.220 -1.457 29.770 1.00 38.83 69 VAL B C 1
ATOM 1477 O O . VAL B 1 70 ? 6.169 -2.106 28.709 1.00 35.05 69 VAL B O 1
ATOM 1481 N N . GLN B 1 71 ? 7.269 -0.750 30.169 1.00 36.10 70 GLN B N 1
ATOM 1482 C CA . GLN B 1 71 ? 8.570 -0.709 29.474 1.00 34.11 70 GLN B CA 1
ATOM 1483 C C . GLN B 1 71 ? 9.541 -1.639 30.204 1.00 39.34 70 GLN B C 1
ATOM 1484 O O . GLN B 1 71 ? 9.646 -1.518 31.436 1.00 39.51 70 GLN B O 1
ATOM 1490 N N . SER B 1 72 ? 10.197 -2.555 29.496 1.00 33.64 71 SER B N 1
ATOM 1491 C CA . SER B 1 72 ? 11.197 -3.483 30.097 1.00 35.58 71 SER B CA 1
ATOM 1492 C C . SER B 1 72 ? 12.307 -2.631 30.723 1.00 34.37 71 SER B C 1
ATOM 1493 O O . SER B 1 72 ? 12.689 -1.614 30.114 1.00 40.50 71 SER B O 1
ATOM 1496 N N . ASN B 1 73 ? 12.803 -3.010 31.903 1.00 36.44 72 ASN B N 1
ATOM 1497 C CA . ASN B 1 73 ? 13.863 -2.234 32.596 1.00 37.73 72 ASN B CA 1
ATOM 1498 C C . ASN B 1 73 ? 15.218 -2.627 32.018 1.00 39.61 72 ASN B C 1
ATOM 1499 O O . ASN B 1 73 ? 16.152 -1.841 32.158 1.00 46.69 72 ASN B O 1
ATOM 1504 N N . LYS B 1 74 ? 15.293 -3.787 31.372 1.00 40.03 73 LYS B N 1
ATOM 1505 C CA . LYS B 1 74 ? 16.504 -4.278 30.663 1.00 41.59 73 LYS B CA 1
ATOM 1506 C C . LYS B 1 74 ? 16.205 -4.380 29.173 1.00 43.83 73 LYS B C 1
ATOM 1507 O O . LYS B 1 74 ? 15.070 -4.635 28.779 1.00 39.73 73 LYS B O 1
ATOM 1513 N N . PRO B 1 75 ? 17.212 -4.137 28.307 1.00 47.65 74 PRO B N 1
ATOM 1514 C CA . PRO B 1 75 ? 17.030 -4.231 26.863 1.00 46.70 74 PRO B CA 1
ATOM 1515 C C . PRO B 1 75 ? 16.905 -5.689 26.418 1.00 50.22 74 PRO B C 1
ATOM 1516 O O . PRO B 1 75 ? 17.404 -6.581 27.099 1.00 41.69 74 PRO B O 1
ATOM 1520 N N . PHE B 1 76 ? 16.216 -5.900 25.304 1.00 45.72 75 PHE B N 1
ATOM 1521 C CA . PHE B 1 76 ? 16.043 -7.221 24.671 1.00 44.34 75 PHE B CA 1
ATOM 1522 C C . PHE B 1 76 ? 16.614 -7.176 23.271 1.00 41.25 75 PHE B C 1
ATOM 1523 O O . PHE B 1 76 ? 16.718 -6.070 22.678 1.00 41.39 75 PHE B O 1
ATOM 1531 N N . SER B 1 77 ? 17.017 -8.341 22.781 1.00 43.42 76 SER B N 1
ATOM 1532 C CA . SER B 1 77 ? 17.398 -8.535 21.368 1.00 43.11 76 SER B CA 1
ATOM 1533 C C . SER B 1 77 ? 16.098 -8.561 20.578 1.00 35.74 76 SER B C 1
ATOM 1534 O O . SER B 1 77 ? 15.193 -9.336 20.954 1.00 36.33 76 SER B O 1
ATOM 1537 N N . VAL B 1 78 ? 15.983 -7.703 19.578 1.00 39.11 77 VAL B N 1
ATOM 1538 C CA . VAL B 1 78 ? 14.757 -7.615 18.747 1.00 38.33 77 VAL B CA 1
ATOM 1539 C C . VAL B 1 78 ? 15.161 -7.673 17.282 1.00 34.99 77 VAL B C 1
ATOM 1540 O O . VAL B 1 78 ? 16.295 -7.319 16.943 1.00 37.67 77 VAL B O 1
ATOM 1544 N N . VAL B 1 79 ? 14.252 -8.181 16.472 1.00 36.82 78 VAL B N 1
ATOM 1545 C CA . VAL B 1 79 ? 14.334 -8.147 14.997 1.00 33.14 78 VAL B CA 1
ATOM 1546 C C . VAL B 1 79 ? 13.122 -7.331 14.537 1.00 30.56 78 VAL B C 1
ATOM 1547 O O . VAL B 1 79 ? 11.996 -7.693 14.935 1.00 30.41 78 VAL B O 1
ATOM 1551 N N . ILE B 1 80 ? 13.364 -6.234 13.814 1.00 28.99 79 ILE B N 1
ATOM 1552 C CA . ILE B 1 80 ? 12.303 -5.389 13.208 1.00 28.81 79 ILE B CA 1
ATOM 1553 C C . ILE B 1 80 ? 12.186 -5.785 11.741 1.00 28.71 79 ILE B C 1
ATOM 1554 O O . ILE B 1 80 ? 13.191 -5.673 11.008 1.00 30.88 79 ILE B O 1
ATOM 1559 N N . CYS B 1 81 ? 11.005 -6.235 11.341 1.00 28.66 80 CYS B N 1
ATOM 1560 C CA . CYS B 1 81 ? 10.659 -6.575 9.950 1.00 24.97 80 CYS B CA 1
ATOM 1561 C C . CYS B 1 81 ? 9.918 -5.372 9.396 1.00 24.64 80 CYS B C 1
ATOM 1562 O O . CYS B 1 81 ? 8.812 -5.082 9.887 1.00 24.17 80 CYS B O 1
ATOM 1565 N N . THR B 1 82 ? 10.550 -4.653 8.475 1.00 24.80 81 THR B N 1
ATOM 1566 C CA . THR B 1 82 ? 10.036 -3.399 7.880 1.00 26.20 81 THR B CA 1
ATOM 1567 C C . THR B 1 82 ? 9.700 -3.615 6.417 1.00 26.90 81 THR B C 1
ATOM 1568 O O . THR B 1 82 ? 10.589 -4.075 5.634 1.00 26.14 81 THR B O 1
ATOM 1572 N N . HIS B 1 83 ? 8.467 -3.303 6.062 1.00 24.56 82 HIS B N 1
ATOM 1573 C CA . HIS B 1 83 ? 7.971 -3.325 4.673 1.00 25.05 82 HIS B CA 1
ATOM 1574 C C . HIS B 1 83 ? 8.855 -2.439 3.773 1.00 25.19 82 HIS B C 1
ATOM 1575 O O . HIS B 1 83 ? 9.170 -1.249 4.161 1.00 24.25 82 HIS B O 1
ATOM 1582 N N . THR B 1 84 ? 9.225 -2.966 2.607 1.00 23.28 83 THR B N 1
ATOM 1583 C CA . THR B 1 84 ? 9.962 -2.222 1.570 1.00 25.92 83 THR B CA 1
ATOM 1584 C C . THR B 1 84 ? 9.188 -2.260 0.260 1.00 26.90 83 THR B C 1
ATOM 1585 O O . THR B 1 84 ? 9.644 -1.668 -0.675 1.00 25.52 83 THR B O 1
ATOM 1589 N N . GLY B 1 85 ? 8.053 -2.962 0.191 1.00 27.54 84 GLY B N 1
ATOM 1590 C CA . GLY B 1 85 ? 7.318 -3.037 -1.076 1.00 29.54 84 GLY B CA 1
ATOM 1591 C C . GLY B 1 85 ? 6.088 -3.900 -1.004 1.00 28.34 84 GLY B C 1
ATOM 1592 O O . GLY B 1 85 ? 6.050 -4.805 -0.145 1.00 26.86 84 GLY B O 1
ATOM 1593 N N . GLY B 1 86 ? 5.102 -3.566 -1.834 1.00 30.61 85 GLY B N 1
ATOM 1594 C CA . GLY B 1 86 ? 3.862 -4.335 -2.004 1.00 34.94 85 GLY B CA 1
ATOM 1595 C C . GLY B 1 86 ? 2.701 -3.786 -1.215 1.00 34.61 85 GLY B C 1
ATOM 1596 O O . GLY B 1 86 ? 2.914 -3.075 -0.190 1.00 33.57 85 GLY B O 1
ATOM 1597 N N . GLU B 1 87 ? 1.497 -4.108 -1.672 1.00 34.28 86 GLU B N 1
ATOM 1598 C CA . GLU B 1 87 ? 0.232 -3.714 -1.004 1.00 40.85 86 GLU B CA 1
ATOM 1599 C C . GLU B 1 87 ? -0.317 -4.945 -0.264 1.00 35.80 86 GLU B C 1
ATOM 1600 O O . GLU B 1 87 ? -0.726 -4.819 0.899 1.00 34.27 86 GLU B O 1
ATOM 1606 N N . SER B 1 88 ? -0.255 -6.121 -0.872 1.00 39.77 87 SER B N 1
ATOM 1607 C CA . SER B 1 88 ? -0.770 -7.347 -0.215 1.00 39.07 87 SER B CA 1
ATOM 1608 C C . SER B 1 88 ? 0.020 -8.575 -0.628 1.00 35.87 87 SER B C 1
ATOM 1609 O O . SER B 1 88 ? 0.749 -8.522 -1.633 1.00 39.11 87 SER B O 1
ATOM 1612 N N . HIS B 1 89 ? -0.086 -9.615 0.195 1.00 40.12 88 HIS B N 1
ATOM 1613 C CA . HIS B 1 89 ? 0.502 -10.954 -0.026 1.00 40.97 88 HIS B CA 1
ATOM 1614 C C . HIS B 1 89 ? -0.061 -11.446 -1.353 1.00 42.64 88 HIS B C 1
ATOM 1615 O O . HIS B 1 89 ? -1.236 -11.221 -1.630 1.00 43.48 88 HIS B O 1
ATOM 1622 N N . PRO B 1 90 ? 0.736 -12.098 -2.221 1.00 44.65 89 PRO B N 1
ATOM 1623 C CA . PRO B 1 90 ? 2.138 -12.404 -1.943 1.00 42.46 89 PRO B CA 1
ATOM 1624 C C . PRO B 1 90 ? 3.189 -11.475 -2.567 1.00 40.49 89 PRO B C 1
ATOM 1625 O O . PRO B 1 90 ? 4.241 -11.952 -2.908 1.00 46.49 89 PRO B O 1
ATOM 1629 N N . ASN B 1 91 ? 2.896 -10.181 -2.677 1.00 41.63 90 ASN B N 1
ATOM 1630 C CA . ASN B 1 91 ? 3.811 -9.178 -3.291 1.00 40.03 90 ASN B CA 1
ATOM 1631 C C . ASN B 1 91 ? 4.498 -8.342 -2.203 1.00 37.40 90 ASN B C 1
ATOM 1632 O O . ASN B 1 91 ? 5.087 -7.293 -2.556 1.00 41.27 90 ASN B O 1
ATOM 1637 N N . CYS B 1 92 ? 4.432 -8.770 -0.935 1.00 35.65 91 CYS B N 1
ATOM 1638 C CA . CYS B 1 92 ? 5.051 -8.051 0.217 1.00 35.74 91 CYS B CA 1
ATOM 1639 C C . CYS B 1 92 ? 6.549 -8.332 0.248 1.00 35.56 91 CYS B C 1
ATOM 1640 O O . CYS B 1 92 ? 6.941 -9.499 0.104 1.00 33.36 91 CYS B O 1
ATOM 1643 N N . THR B 1 93 ? 7.352 -7.291 0.421 1.00 29.61 92 THR B N 1
ATOM 1644 C CA . THR B 1 93 ? 8.815 -7.408 0.603 1.00 31.68 92 THR B CA 1
ATOM 1645 C C . THR B 1 93 ? 9.156 -6.778 1.951 1.00 29.33 92 THR B C 1
ATOM 1646 O O . THR B 1 93 ? 8.546 -5.718 2.256 1.00 25.57 92 THR B O 1
ATOM 1650 N N . TYR B 1 94 ? 10.082 -7.380 2.704 1.00 29.45 93 TYR B N 1
ATOM 1651 C CA . TYR B 1 94 ? 10.530 -6.885 4.030 1.00 30.08 93 TYR B CA 1
ATOM 1652 C C . TYR B 1 94 ? 12.038 -6.820 4.101 1.00 32.10 93 TYR B C 1
ATOM 1653 O O . TYR B 1 94 ? 12.687 -7.559 3.420 1.00 31.04 93 TYR B O 1
ATOM 1662 N N . LYS B 1 95 ? 12.536 -5.919 4.930 1.00 32.17 94 LYS B N 1
ATOM 1663 C CA . LYS B 1 95 ? 13.966 -5.806 5.298 1.00 35.25 94 LYS B CA 1
ATOM 1664 C C . LYS B 1 95 ? 14.012 -5.991 6.811 1.00 38.89 94 LYS B C 1
ATOM 1665 O O . LYS B 1 95 ? 13.224 -5.306 7.539 1.00 33.38 94 LYS B O 1
ATOM 1671 N N . GLY B 1 96 ? 14.798 -6.957 7.270 1.00 33.32 95 GLY B N 1
ATOM 1672 C CA . GLY B 1 96 ? 14.967 -7.237 8.697 1.00 33.23 95 GLY B CA 1
ATOM 1673 C C . GLY B 1 96 ? 16.100 -6.404 9.252 1.00 35.74 95 GLY B C 1
ATOM 1674 O O . GLY B 1 96 ? 17.092 -6.233 8.544 1.00 36.57 95 GLY B O 1
ATOM 1675 N N . SER B 1 97 ? 15.920 -5.885 10.458 1.00 36.37 96 SER B N 1
ATOM 1676 C CA . SER B 1 97 ? 16.880 -5.058 11.231 1.00 38.39 96 SER B CA 1
ATOM 1677 C C . SER B 1 97 ? 17.059 -5.709 12.600 1.00 36.75 96 SER B C 1
ATOM 1678 O O . SER B 1 97 ? 16.045 -6.113 13.173 1.00 33.75 96 SER B O 1
ATOM 1681 N N . SER B 1 98 ? 18.285 -5.818 13.095 1.00 37.21 97 SER B N 1
ATOM 1682 C CA . SER B 1 98 ? 18.587 -6.339 14.457 1.00 38.30 97 SER B CA 1
ATOM 1683 C C . SER B 1 98 ? 18.856 -5.137 15.342 1.00 38.02 97 SER B C 1
ATOM 1684 O O . SER B 1 98 ? 19.414 -4.145 14.835 1.00 42.55 97 SER B O 1
ATOM 1687 N N . ALA B 1 99 ? 18.407 -5.184 16.590 1.00 42.35 98 ALA B N 1
ATOM 1688 C CA . ALA B 1 99 ? 18.625 -4.088 17.545 1.00 40.64 98 ALA B CA 1
ATOM 1689 C C . ALA B 1 99 ? 18.475 -4.603 18.970 1.00 39.00 98 ALA B C 1
ATOM 1690 O O . ALA B 1 99 ? 17.975 -5.740 19.177 1.00 42.84 98 ALA B O 1
ATOM 1692 N N . THR B 1 100 ? 18.979 -3.806 19.901 1.00 44.42 99 THR B N 1
ATOM 1693 C CA . THR B 1 100 ? 18.935 -4.029 21.360 1.00 47.35 99 THR B CA 1
ATOM 1694 C C . THR B 1 100 ? 18.152 -2.854 21.921 1.00 45.44 99 THR B C 1
ATOM 1695 O O . THR B 1 100 ? 18.662 -1.720 21.856 1.00 42.46 99 THR B O 1
ATOM 1699 N N . LYS B 1 101 ? 16.932 -3.111 22.373 1.00 43.44 100 LYS B N 1
ATOM 1700 C CA . LYS B 1 101 ? 16.010 -2.050 22.821 1.00 40.81 100 LYS B CA 1
ATOM 1701 C C . LYS B 1 101 ? 15.210 -2.496 24.026 1.00 35.92 100 LYS B C 1
ATOM 1702 O O . LYS B 1 101 ? 14.906 -3.713 24.164 1.00 35.98 100 LYS B O 1
ATOM 1708 N N . LYS B 1 102 ? 14.835 -1.528 24.835 1.00 36.12 101 LYS B N 1
ATOM 1709 C CA . LYS B 1 102 ? 13.814 -1.751 25.865 1.00 38.90 101 LYS B CA 1
ATOM 1710 C C . LYS B 1 102 ? 12.518 -1.858 25.062 1.00 37.94 101 LYS B C 1
ATOM 1711 O O . LYS B 1 102 ? 12.396 -1.135 24.029 1.00 37.20 101 LYS B O 1
ATOM 1717 N N . VAL B 1 103 ? 11.636 -2.766 25.440 1.00 32.55 102 VAL B N 1
ATOM 1718 C CA . VAL B 1 103 ? 10.356 -2.983 24.727 1.00 32.77 102 VAL B CA 1
ATOM 1719 C C . VAL B 1 103 ? 9.217 -2.423 25.565 1.00 36.07 102 VAL B C 1
ATOM 1720 O O . VAL B 1 103 ? 9.314 -2.428 26.816 1.00 35.18 102 VAL B O 1
ATOM 1724 N N . ILE B 1 104 ? 8.197 -1.917 24.887 1.00 31.39 103 ILE B N 1
ATOM 1725 C CA . ILE B 1 104 ? 6.968 -1.405 25.531 1.00 32.44 103 ILE B CA 1
ATOM 1726 C C . ILE B 1 104 ? 5.826 -2.290 25.075 1.00 35.13 103 ILE B C 1
ATOM 1727 O O . ILE B 1 104 ? 5.577 -2.381 23.848 1.00 32.66 103 ILE B O 1
ATOM 1732 N N . ILE B 1 105 ? 5.167 -2.916 26.037 1.00 31.94 104 ILE B N 1
ATOM 1733 C CA . ILE B 1 105 ? 4.088 -3.904 25.800 1.00 34.28 104 ILE B CA 1
ATOM 1734 C C . ILE B 1 105 ? 2.942 -3.581 26.748 1.00 37.46 104 ILE B C 1
ATOM 1735 O O . ILE B 1 105 ? 3.141 -2.780 27.663 1.00 37.33 104 ILE B O 1
ATOM 1740 N N . ALA B 1 106 ? 1.790 -4.172 26.493 1.00 36.68 105 ALA B N 1
ATOM 1741 C CA . ALA B 1 106 ? 0.603 -4.107 27.354 1.00 38.23 105 ALA B CA 1
ATOM 1742 C C . ALA B 1 106 ? 0.630 -5.356 28.228 1.00 40.19 105 ALA B C 1
ATOM 1743 O O . ALA B 1 106 ? 1.020 -6.445 27.709 1.00 38.58 105 ALA B O 1
ATOM 1745 N N . CYS B 1 107 ? 0.305 -5.181 29.506 1.00 43.53 106 CYS B N 1
ATOM 1746 C CA . CYS B 1 107 ? 0.265 -6.241 30.539 1.00 45.58 106 CYS B CA 1
ATOM 1747 C C . CYS B 1 107 ? -1.137 -6.321 31.122 1.00 44.82 106 CYS B C 1
ATOM 1748 O O . CYS B 1 107 ? -1.708 -5.256 31.437 1.00 48.39 106 CYS B O 1
ATOM 1751 N N . ASP B 1 108 ? -1.686 -7.528 31.199 1.00 43.66 107 ASP B N 1
ATOM 1752 C CA . ASP B 1 108 ? -2.964 -7.819 31.895 1.00 48.63 107 ASP B CA 1
ATOM 1753 C C . ASP B 1 108 ? -2.556 -8.721 33.046 1.00 50.74 107 ASP B C 1
ATOM 1754 O O . ASP B 1 108 ? -2.343 -9.932 32.803 1.00 49.00 107 ASP B O 1
ATOM 1759 N N . GLY B 1 109 ? -2.379 -8.131 34.226 1.00 54.97 108 GLY B N 1
ATOM 1760 C CA . GLY B 1 109 ? -1.836 -8.836 35.393 1.00 56.16 108 GLY B CA 1
ATOM 1761 C C . GLY B 1 109 ? -0.404 -9.232 35.096 1.00 55.95 108 GLY B C 1
ATOM 1762 O O . GLY B 1 109 ? 0.345 -8.356 34.623 1.00 59.36 108 GLY B O 1
ATOM 1763 N N . LYS B 1 110 ? -0.071 -10.513 35.274 1.00 54.79 109 LYS B N 1
ATOM 1764 C CA . LYS B 1 110 ? 1.284 -11.097 35.083 1.00 58.51 109 LYS B CA 1
ATOM 1765 C C . LYS B 1 110 ? 1.562 -11.438 33.612 1.00 55.00 109 LYS B C 1
ATOM 1766 O O . LYS B 1 110 ? 2.656 -11.987 33.350 1.00 51.87 109 LYS B O 1
ATOM 1772 N N . PHE B 1 111 ? 0.635 -11.144 32.689 1.00 52.06 110 PHE B N 1
ATOM 1773 C CA . PHE B 1 111 ? 0.719 -11.622 31.283 1.00 55.46 110 PHE B CA 1
ATOM 1774 C C . PHE B 1 111 ? 0.821 -10.498 30.256 1.00 53.06 110 PHE B C 1
ATOM 1775 O O . PHE B 1 111 ? 0.015 -9.566 30.226 1.00 47.96 110 PHE B O 1
ATOM 1783 N N . PRO B 1 112 ? 1.853 -10.560 29.386 1.00 47.45 111 PRO B N 1
ATOM 1784 C CA . PRO B 1 112 ? 1.934 -9.681 28.227 1.00 52.95 111 PRO B CA 1
ATOM 1785 C C . PRO B 1 112 ? 0.717 -10.026 27.369 1.00 47.10 111 PRO B C 1
ATOM 1786 O O . PRO B 1 112 ? 0.414 -11.204 27.243 1.00 49.16 111 PRO B O 1
ATOM 1790 N N . VAL B 1 113 ? 0.034 -9.037 26.807 1.00 49.53 112 VAL B N 1
ATOM 1791 C CA . VAL B 1 113 ? -1.194 -9.336 26.023 1.00 52.67 112 VAL B CA 1
ATOM 1792 C C . VAL B 1 113 ? -1.199 -8.571 24.708 1.00 48.53 112 VAL B C 1
ATOM 1793 O O . VAL B 1 113 ? -0.510 -7.541 24.588 1.00 42.44 112 VAL B O 1
ATOM 1797 N N . HIS B 1 114 ? -1.995 -9.101 23.783 1.00 59.15 113 HIS B N 1
ATOM 1798 C CA . HIS B 1 114 ? -2.220 -8.621 22.403 1.00 62.48 113 HIS B CA 1
ATOM 1799 C C . HIS B 1 114 ? -3.724 -8.706 22.121 1.00 69.23 113 HIS B C 1
ATOM 1800 O O . HIS B 1 114 ? -4.330 -9.742 22.468 1.00 76.11 113 HIS B O 1
ATOM 1807 N N . TYR B 1 115 ? -4.312 -7.659 21.542 1.00 80.26 114 TYR B N 1
ATOM 1808 C CA . TYR B 1 115 ? -5.766 -7.585 21.247 1.00 82.56 114 TYR B CA 1
ATOM 1809 C C . TYR B 1 115 ? -6.009 -6.931 19.880 1.00 78.66 114 TYR B C 1
ATOM 1810 O O . TYR B 1 115 ? -7.190 -6.691 19.538 1.00 86.64 114 TYR B O 1
ATOM 1812 N N . ASP B 1 116 ? -4.945 -6.656 19.115 1.00 72.15 115 ASP B N 1
ATOM 1813 C CA . ASP B 1 116 ? -5.063 -6.010 17.780 1.00 74.96 115 ASP B CA 1
ATOM 1814 C C . ASP B 1 116 ? -3.793 -6.277 16.955 1.00 75.86 115 ASP B C 1
ATOM 1815 O O . ASP B 1 116 ? -2.707 -5.814 17.350 1.00 63.14 115 ASP B O 1
ATOM 1820 N N . GLY B 1 117 ? -3.943 -6.984 15.833 1.00 70.03 116 GLY B N 1
ATOM 1821 C CA . GLY B 1 117 ? -2.837 -7.351 14.932 1.00 70.87 116 GLY B CA 1
ATOM 1822 C C . GLY B 1 117 ? -2.280 -6.156 14.171 1.00 70.48 116 GLY B C 1
ATOM 1823 O O . GLY B 1 117 ? -1.160 -6.282 13.635 1.00 70.22 116 GLY B O 1
ATOM 1824 N N . ASP B 1 118 ? -3.022 -5.040 14.120 1.00 59.48 117 ASP B N 1
ATOM 1825 C CA . ASP B 1 118 ? -2.647 -3.808 13.369 1.00 60.09 117 ASP B CA 1
ATOM 1826 C C . ASP B 1 118 ? -1.576 -3.017 14.114 1.00 56.64 117 ASP B C 1
ATOM 1827 O O . ASP B 1 118 ? -1.066 -2.053 13.538 1.00 61.29 117 ASP B O 1
ATOM 1832 N N . VAL B 1 119 ? -1.287 -3.373 15.362 1.00 48.96 118 VAL B N 1
ATOM 1833 C CA . VAL B 1 119 ? -0.333 -2.599 16.198 1.00 48.19 118 VAL B CA 1
ATOM 1834 C C . VAL B 1 119 ? 0.967 -3.386 16.324 1.00 40.61 118 VAL B C 1
ATOM 1835 O O . VAL B 1 119 ? 0.965 -4.602 16.042 1.00 37.37 118 VAL B O 1
ATOM 1839 N N . ASP B 1 120 ? 2.013 -2.701 16.766 1.00 33.84 119 ASP B N 1
ATOM 1840 C CA . ASP B 1 120 ? 3.336 -3.305 17.040 1.00 34.13 119 ASP B CA 1
ATOM 1841 C C . ASP B 1 120 ? 3.725 -2.915 18.462 1.00 33.41 119 ASP B C 1
ATOM 1842 O O . ASP B 1 120 ? 3.181 -1.914 18.975 1.00 33.06 119 ASP B O 1
ATOM 1847 N N . ILE B 1 121 ? 4.624 -3.677 19.071 1.00 32.86 120 ILE B N 1
ATOM 1848 C CA . ILE B 1 121 ? 5.187 -3.325 20.393 1.00 35.05 120 ILE B CA 1
ATOM 1849 C C . ILE B 1 121 ? 6.039 -2.079 20.178 1.00 37.98 120 ILE B C 1
ATOM 1850 O O . ILE B 1 121 ? 6.436 -1.796 18.989 1.00 34.98 120 ILE B O 1
ATOM 1855 N N . GLY B 1 122 ? 6.284 -1.340 21.252 1.00 35.09 121 GLY B N 1
ATOM 1856 C CA . GLY B 1 122 ? 7.095 -0.118 21.218 1.00 33.9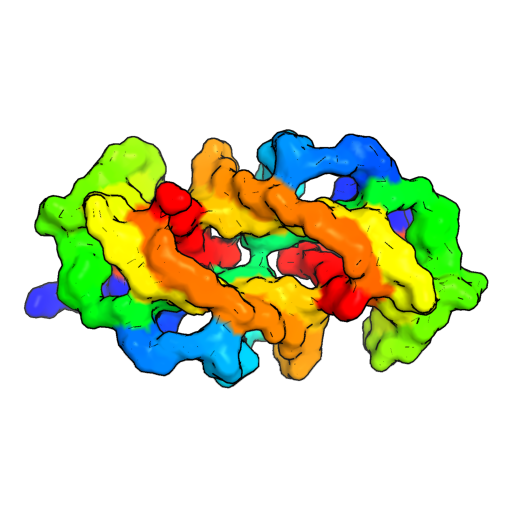4 121 GLY B CA 1
ATOM 1857 C C . GLY B 1 122 ? 8.526 -0.447 21.568 1.00 32.41 121 GLY B C 1
ATOM 1858 O O . GLY B 1 122 ? 8.743 -1.487 22.196 1.00 29.05 121 GLY B O 1
ATOM 1859 N N . ILE B 1 123 ? 9.465 0.405 21.168 1.00 35.52 122 ILE B N 1
ATOM 1860 C CA . ILE B 1 123 ? 10.915 0.262 21.474 1.00 37.36 122 ILE B CA 1
ATOM 1861 C C . ILE B 1 123 ? 11.416 1.630 21.925 1.00 36.67 122 ILE B C 1
ATOM 1862 O O . ILE B 1 123 ? 10.811 2.636 21.507 1.00 37.52 122 ILE B O 1
ATOM 1867 N N . THR B 1 124 ? 12.462 1.670 22.750 1.00 42.74 123 THR B N 1
ATOM 1868 C CA . THR B 1 124 ? 13.061 2.932 23.260 1.00 41.76 123 THR B CA 1
ATOM 1869 C C . THR B 1 124 ? 14.502 2.679 23.707 1.00 43.74 123 THR B C 1
ATOM 1870 O O . THR B 1 124 ? 14.822 1.515 23.938 1.00 43.11 123 THR B O 1
#

Foldseek 3Di:
DDDDVQLVVCCLQAEALPDDQVCLLVSQQVVLVPDVQSFRQQKEKHFNDDSVQVLCQLPPQWDDDDPQKTWGVAWTKMKMWGWPDDGHPPTTDTGIDIDTFTKIFGDDRSGTGDPPSSDYIHTDD/DVQLVVCCLQAEDLPDDQVCLLVSQQVLLVVDVVSFRQFKAKHFNDDSVLVLVQQVPQWDDPDPQKTWGVFWTWMKMWGWPDDGHPPTTDTGIDIDTWTWIFHDDHSGGGDDDSNDYIDTD

Sequence (246 aa):
MDVNQQYNHFLKQHVDGEMTTLKCKSQMEILNLNRPDRKCKLKNTFILANPDQVQAICTGGGTLKGNNLVQSNKPFSVVICTHTGGESHPNCTYKGSSATKKVIIACDGKFPVHYDGDVDIGITDNQQYNHFLKQHVDGEMTTLKCKSQMMEILNLNRPDRKCKLKNTFILANPDQVQAICTGGGTLKGNNLVQSNKPFSVVICTHTGGESHPNCTYKGSSATKKVIIACDGKFPVHYDGDVDIGIT

Solvent-accessible surface area: 12144 Å² total; per-residue (Å²): 169,88,117,33,120,70,11,60,90,1,32,159,7,1,22,44,48,137,3,57,45,170,77,5,159,57,54,0,71,106,27,1,64,137,54,122,114,116,42,7,4,10,5,0,2,6,0,55,12,76,57,100,94,0,20,39,4,27,84,76,25,22,73,147,116,42,75,96,22,6,34,1,74,153,69,19,53,0,4,20,0,17,1,19,4,20,90,29,47,98,104,20,62,36,103,26,49,84,28,92,48,42,0,16,4,11,18,64,63,90,13,0,3,21,83,111,9,44,10,14,8,1,19,38,122,97,73,88,19,77,104,3,32,166,18,4,24,32,44,131,5,62,55,161,84,2,143,61,34,1,73,106,18,1,82,122,43,108,104,120,20,0,1,8,5,0,1,2,0,52,11,85,56,96,82,0,50,43,4,24,74,76,29,23,51,135,113,35,92,96,60,14,28,1,70,161,75,30,58,2,3,17,0,17,2,13,4,7,42,32,42,103,61,27,76,32,101,23,47,86,31,97,74,72,0,34,5,33,13,90,62,139,72,0,27,29,93,42,28,64,26,10,11,5,13,84

Nearest PDB structures (foldseek):
  7bfk-assembly2_B  TM=1.008E+00  e=3.604E-26  Salmo salar
  7bfl-assembly1_A  TM=9.699E-01  e=1.420E-20  Salmo salar
  7bfl-assembly3_C  TM=9.666E-01  e=1.430E-19  Salmo salar
  7bfl-assembly4_D  TM=9.432E-01  e=8.276E-20  Salmo salar
  7bfl-assembly2_B  TM=9.563E-01  e=3.782E-19  Salmo salar

InterPro domains:
  IPR001427 Pancreatic ribonuclease [PR00794] (44-63)
  IPR001427 Pancreatic ribonuclease [PR00794] (64-83)
  IPR001427 Pancreatic ribonuclease [PR00794] (86-104)
  IPR001427 Pancreatic ribonuclease [PR00794] (108-130)
  IPR001427 Pancreatic ribonuclease [PTHR11437] (8-135)
  IPR023411 Ribonuclease A, active site [PS00127] (58-64)
  IPR023412 Ribonuclease A-domain [PF00074] (24-134)
  IPR023412 Ribonuclease A-domain [SM00092] (21-137)
  IPR036816 Ribonuclease A-like domain superfamily [G3DSA:3.10.130.10] (16-140)
  IPR036816 Ribonuclease A-like domain superfamily [SSF54076] (20-137)

Radius of gyration: 18.55 Å; Cα contacts (8 Å, |Δi|>4): 545; chains: 2; bounding box: 29×38×58 Å

Secondary structure (DSSP, 8-state):
----HHHHHHHHHHB-TT--GGGHHHHHHHHHTTSGGGB--SEEEEE-S-HHHHHGGGTTSEEE-STTEEEESS-EEEEEEEEEE-SBTTS-EEEEEEEEEEEEEEEETTEEE-SSSSS--EEE-/--HHHHHHHHHB-TT--STTHHHHHHHHHHTSGGGBPPSEEEEE-S-HHHHHGGGTTSEEEEETTEEEESS-EEEEEEEEEE-SBTTS-EEEEEEEEE-EEEEEETTEEE---TT---EE-